Protein AF-A0A7Y8JZD7-F1 (afdb_monomer_lite)

Foldseek 3Di:
DPVQLVVLLLVLLVLQLVLLLVLCVVPLFCLVVPDVLLCCLQPNDLDLVSVLVSLVVVCVSQLCAQAPPDPSHLRSNAQKEFPQSSNDDPVQQHCDPPSHFKDKAFLAASSNVSVVSSVVVVVPPNRRSLLSVLSSQLRRHMYMYTVVLVVLCPPLRPDDCCCPPPDQNPQQSLLSCQVSCVPNGWMARSNVRDTDDRNPDGSVNSSVSVLVSSVSSNRDPVSSVSSVVSNDD

Radius of gyration: 16.9 Å; chains: 1; bounding box: 38×34×44 Å

Sequence (233 aa):
MTDDLSTALPNERTQLLETWKRVFAKTPNPCVARFLQLDRLAKGPTDKKAISNDLRKFHDRFGWMAKESSSAGKCAGALYRTQAFIQLPSDERIGKKRGQTVHIEHTVPVNVLSMRWLEVRKGGQEQELMPTFAWVMHHTVATAFHQDERMSLKGASKSTDCFAEGAPGFGRPFKRYSGLFHQGGQVWDVYNGASIEPDLFSLSDHFANVVALAQEAGAAPQFIAALKASSPD

Structure (mmCIF, N/CA/C/O backbone):
data_AF-A0A7Y8JZD7-F1
#
_entry.id   AF-A0A7Y8JZD7-F1
#
loop_
_atom_site.group_PDB
_atom_site.id
_atom_site.type_symbol
_atom_site.label_atom_id
_atom_site.label_alt_id
_atom_site.label_comp_id
_atom_site.label_asym_id
_atom_site.label_entity_id
_atom_site.label_seq_id
_atom_site.pdbx_PDB_ins_code
_atom_site.Cartn_x
_atom_site.Cartn_y
_atom_site.Cartn_z
_atom_site.occupancy
_atom_site.B_iso_or_equiv
_atom_site.auth_seq_id
_atom_site.auth_comp_id
_atom_site.auth_asym_id
_atom_site.auth_atom_id
_atom_site.pdbx_PDB_model_num
ATOM 1 N N . MET A 1 1 ? 14.861 -11.310 -23.328 1.00 49.28 1 MET A N 1
ATOM 2 C CA . MET A 1 1 ? 14.614 -10.111 -22.491 1.00 49.28 1 MET A CA 1
ATOM 3 C C . MET A 1 1 ? 14.218 -10.504 -21.059 1.00 49.28 1 MET A C 1
ATOM 5 O O . MET A 1 1 ? 13.332 -9.897 -20.481 1.00 49.28 1 MET A O 1
ATOM 9 N N . THR A 1 2 ? 14.855 -11.520 -20.472 1.00 50.06 2 THR A N 1
ATOM 10 C CA . THR A 1 2 ? 14.572 -12.016 -19.108 1.00 50.06 2 THR A CA 1
ATOM 11 C C . THR A 1 2 ? 15.631 -11.591 -18.085 1.00 50.06 2 THR A C 1
ATOM 13 O O . THR A 1 2 ? 15.347 -11.610 -16.894 1.00 50.06 2 THR A O 1
ATOM 16 N N . ASP A 1 3 ? 16.803 -11.133 -18.541 1.00 54.25 3 ASP A N 1
ATOM 17 C CA . ASP A 1 3 ? 17.941 -10.742 -17.685 1.00 54.25 3 ASP A CA 1
ATOM 18 C C . ASP A 1 3 ? 17.733 -9.429 -16.901 1.00 54.25 3 ASP A C 1
ATOM 20 O O . ASP A 1 3 ? 18.546 -9.066 -16.053 1.00 54.25 3 ASP A O 1
ATOM 24 N N . ASP A 1 4 ? 16.640 -8.711 -17.162 1.00 76.31 4 ASP A N 1
ATOM 25 C CA . ASP A 1 4 ? 16.366 -7.394 -16.576 1.00 76.31 4 ASP A CA 1
ATOM 26 C C . ASP A 1 4 ? 15.711 -7.497 -15.181 1.00 76.31 4 ASP A C 1
ATOM 28 O O . ASP A 1 4 ? 16.115 -6.825 -14.231 1.00 76.31 4 ASP A O 1
ATOM 32 N N . LEU A 1 5 ? 14.771 -8.431 -14.983 1.00 84.50 5 LEU A N 1
ATOM 33 C CA . LEU A 1 5 ? 14.033 -8.538 -13.715 1.00 84.50 5 LEU A CA 1
ATOM 34 C C . LEU A 1 5 ? 14.845 -9.138 -12.569 1.00 84.50 5 LEU A C 1
ATOM 36 O O . LEU A 1 5 ? 14.662 -8.726 -11.422 1.00 84.50 5 LEU A O 1
ATOM 40 N N . SER A 1 6 ? 15.756 -10.068 -12.862 1.00 84.75 6 SER A N 1
ATOM 41 C CA . SER A 1 6 ? 16.624 -10.681 -11.848 1.00 84.75 6 SER A CA 1
ATOM 42 C C . SER A 1 6 ? 17.523 -9.657 -11.157 1.00 84.75 6 SER A C 1
ATOM 44 O O . SER A 1 6 ? 17.880 -9.846 -9.998 1.00 84.75 6 SER A O 1
ATOM 46 N N . THR A 1 7 ? 17.859 -8.564 -11.848 1.00 87.06 7 THR A N 1
ATOM 47 C CA . THR A 1 7 ? 18.641 -7.451 -11.297 1.00 87.06 7 THR A CA 1
ATOM 48 C C . THR A 1 7 ? 17.736 -6.341 -10.762 1.00 87.06 7 THR A C 1
ATOM 50 O O . THR A 1 7 ? 18.005 -5.776 -9.700 1.00 87.06 7 THR A O 1
ATOM 53 N N . ALA A 1 8 ? 16.639 -6.035 -11.460 1.00 90.88 8 ALA A N 1
ATOM 54 C CA . ALA A 1 8 ? 15.743 -4.953 -11.075 1.00 90.88 8 ALA A CA 1
ATOM 55 C C . ALA A 1 8 ? 15.007 -5.235 -9.754 1.00 90.88 8 ALA A C 1
ATOM 57 O O . ALA A 1 8 ? 14.987 -4.370 -8.882 1.00 90.88 8 ALA A O 1
ATOM 58 N N . LEU A 1 9 ? 14.467 -6.442 -9.542 1.00 93.31 9 LEU A N 1
ATOM 59 C CA . LEU A 1 9 ? 13.720 -6.776 -8.319 1.00 93.31 9 LEU A CA 1
ATOM 60 C C . LEU A 1 9 ? 14.548 -6.595 -7.027 1.00 93.31 9 LEU A C 1
ATOM 62 O O . LEU A 1 9 ? 14.058 -5.928 -6.111 1.00 93.31 9 LEU A O 1
ATOM 66 N N . PRO A 1 10 ? 15.803 -7.082 -6.927 1.00 94.69 10 PRO A N 1
ATOM 67 C CA . PRO A 1 10 ? 16.667 -6.784 -5.780 1.00 94.69 10 PRO A CA 1
ATOM 68 C C . PRO A 1 10 ? 16.901 -5.285 -5.534 1.00 94.69 10 PRO A C 1
ATOM 70 O O . PRO A 1 10 ? 16.927 -4.840 -4.380 1.00 94.69 10 PRO A O 1
ATOM 73 N N . ASN A 1 11 ? 17.035 -4.487 -6.598 1.00 92.75 11 ASN A N 1
ATOM 74 C CA . ASN A 1 11 ? 17.195 -3.036 -6.485 1.00 92.75 11 ASN A CA 1
ATOM 75 C C . ASN A 1 11 ? 15.915 -2.373 -5.951 1.00 92.75 11 ASN A C 1
ATOM 77 O O . ASN A 1 11 ? 15.977 -1.525 -5.056 1.00 92.75 11 ASN A O 1
ATOM 81 N N . GLU A 1 12 ? 14.749 -2.801 -6.438 1.00 94.12 12 GLU A N 1
ATOM 82 C CA . GLU A 1 12 ? 13.446 -2.328 -5.966 1.00 94.12 12 GLU A CA 1
ATOM 83 C C . GLU A 1 12 ? 13.207 -2.702 -4.495 1.00 94.12 12 GLU A C 1
ATOM 85 O O . GLU A 1 12 ? 12.777 -1.848 -3.711 1.00 94.12 12 GLU A O 1
ATOM 90 N N . ARG A 1 13 ? 13.568 -3.930 -4.089 1.00 95.88 13 ARG A N 1
ATOM 91 C CA . ARG A 1 13 ? 13.546 -4.382 -2.687 1.00 95.88 13 ARG A CA 1
ATOM 92 C C . ARG A 1 13 ? 14.417 -3.499 -1.802 1.00 95.88 13 ARG A C 1
ATOM 94 O O . ARG A 1 13 ? 13.985 -3.064 -0.736 1.00 95.88 13 ARG A O 1
ATOM 101 N N . THR A 1 14 ? 15.640 -3.216 -2.248 1.00 95.00 14 THR A N 1
ATOM 102 C CA . THR A 1 14 ? 16.583 -2.362 -1.515 1.00 95.00 14 THR A CA 1
ATOM 103 C C . THR A 1 14 ? 16.009 -0.959 -1.340 1.00 95.00 14 THR A C 1
ATOM 105 O O . THR A 1 14 ? 15.989 -0.429 -0.230 1.00 95.00 14 THR A O 1
ATOM 108 N N . GLN A 1 15 ? 15.453 -0.372 -2.403 1.00 92.62 15 GLN A N 1
ATOM 109 C CA . GLN A 1 15 ? 14.807 0.938 -2.340 1.00 92.62 15 GLN A CA 1
ATOM 110 C C . GLN A 1 15 ? 13.604 0.960 -1.378 1.00 92.62 15 GLN A C 1
ATOM 112 O O . GLN A 1 15 ? 13.439 1.925 -0.620 1.00 92.62 15 GLN A O 1
ATOM 117 N N . LEU A 1 16 ? 12.769 -0.084 -1.404 1.00 94.88 16 LEU A N 1
ATOM 118 C CA . LEU A 1 16 ? 11.641 -0.254 -0.487 1.00 94.88 16 LEU A CA 1
ATOM 119 C C . LEU A 1 16 ? 12.118 -0.286 0.968 1.00 94.88 16 LEU A C 1
ATOM 121 O O . LEU A 1 16 ? 11.643 0.499 1.796 1.00 94.88 16 LEU A O 1
ATOM 125 N N . LEU A 1 17 ? 13.094 -1.146 1.263 1.00 95.81 17 LEU A N 1
ATOM 126 C CA . LEU A 1 17 ? 13.621 -1.331 2.608 1.00 95.81 17 LEU A CA 1
ATOM 127 C C . LEU A 1 17 ? 14.271 -0.052 3.144 1.00 95.81 17 LEU A C 1
ATOM 129 O O . LEU A 1 17 ? 13.959 0.368 4.255 1.00 95.81 17 LEU A O 1
ATOM 133 N N . GLU A 1 18 ? 15.114 0.620 2.359 1.00 93.62 18 GLU A N 1
ATOM 134 C CA . GLU A 1 18 ? 15.744 1.883 2.772 1.00 93.62 18 GLU A CA 1
ATOM 135 C C . GLU A 1 18 ? 14.716 3.005 2.982 1.00 93.62 18 GLU A C 1
ATOM 137 O O . GLU A 1 18 ? 14.867 3.875 3.847 1.00 93.62 18 GLU A O 1
ATOM 142 N N . THR A 1 19 ? 13.612 2.981 2.235 1.00 92.38 19 THR A N 1
ATOM 143 C CA . THR A 1 19 ? 12.494 3.897 2.470 1.00 92.38 19 THR A CA 1
ATOM 144 C C . THR A 1 19 ? 11.845 3.648 3.825 1.00 92.38 19 THR A C 1
ATOM 146 O O . THR A 1 19 ? 11.693 4.598 4.593 1.00 92.38 19 THR A O 1
ATOM 149 N N . TRP A 1 20 ? 11.544 2.395 4.163 1.00 94.00 20 TRP A N 1
ATOM 150 C CA . TRP A 1 20 ? 10.934 2.045 5.446 1.00 94.00 20 TRP A CA 1
ATOM 151 C C . TRP A 1 20 ? 11.896 2.229 6.626 1.00 94.00 20 TRP A C 1
ATOM 153 O O . TRP A 1 20 ? 11.489 2.772 7.653 1.00 94.00 20 TRP A O 1
ATOM 163 N N . LYS A 1 21 ? 13.188 1.909 6.470 1.00 94.69 21 LYS A N 1
ATOM 164 C CA . LYS A 1 21 ? 14.220 2.168 7.489 1.00 94.69 21 LYS A CA 1
ATOM 165 C C . LYS A 1 21 ? 14.276 3.637 7.879 1.00 94.69 21 LYS A C 1
ATOM 167 O O . LYS A 1 21 ? 14.335 3.960 9.059 1.00 94.69 21 LYS A O 1
ATOM 172 N N . ARG A 1 22 ? 14.190 4.560 6.915 1.00 91.94 22 ARG A N 1
ATOM 173 C CA . ARG A 1 22 ? 14.162 6.006 7.210 1.00 91.94 22 ARG A CA 1
ATOM 174 C C . ARG A 1 22 ? 12.929 6.433 8.002 1.00 91.94 22 ARG A C 1
ATOM 176 O O . ARG A 1 22 ? 13.018 7.389 8.775 1.00 91.94 22 ARG A O 1
ATOM 183 N N . VAL A 1 23 ? 11.795 5.761 7.809 1.00 90.12 23 VAL A N 1
ATOM 184 C CA . VAL A 1 23 ? 10.578 6.001 8.596 1.00 90.12 23 VAL A CA 1
ATOM 185 C C . VAL A 1 23 ? 10.791 5.522 10.026 1.00 90.12 23 VAL A C 1
ATOM 187 O O . VAL A 1 23 ? 10.654 6.316 10.957 1.00 90.12 23 VAL A O 1
ATOM 190 N N . PHE A 1 24 ? 11.195 4.264 10.205 1.00 93.50 24 PHE A N 1
ATOM 191 C CA . PHE A 1 24 ? 11.335 3.670 11.533 1.00 93.50 24 PHE A CA 1
ATOM 192 C C . PHE A 1 24 ? 12.545 4.185 12.315 1.00 93.50 24 PHE A C 1
ATOM 194 O O . PHE A 1 24 ? 12.460 4.285 13.531 1.00 93.50 24 PHE A O 1
ATOM 201 N N . ALA A 1 25 ? 13.604 4.662 11.660 1.00 92.50 25 ALA A N 1
ATOM 202 C CA . ALA A 1 25 ? 14.701 5.358 12.335 1.00 92.50 25 ALA A CA 1
ATOM 203 C C . ALA A 1 25 ? 14.230 6.636 13.055 1.00 92.50 25 ALA A C 1
ATOM 205 O O . ALA A 1 25 ? 14.740 6.981 14.116 1.00 92.50 25 ALA A O 1
ATOM 206 N N . LYS A 1 26 ? 13.241 7.346 12.492 1.00 90.25 26 LYS A N 1
ATOM 207 C CA . LYS A 1 26 ? 12.653 8.555 13.101 1.00 90.25 26 LYS A CA 1
ATOM 208 C C . LYS A 1 26 ? 11.477 8.240 14.011 1.00 90.25 26 LYS A C 1
ATOM 210 O O . LYS A 1 26 ? 11.137 9.020 14.897 1.00 90.25 26 LYS A O 1
ATOM 215 N N . THR A 1 27 ? 10.791 7.142 13.741 1.00 89.81 27 THR A N 1
ATOM 216 C CA . THR A 1 27 ? 9.584 6.744 14.451 1.00 89.81 27 THR A CA 1
ATOM 217 C C . THR A 1 27 ? 9.558 5.225 14.605 1.00 89.81 27 THR A C 1
ATOM 219 O O . THR A 1 27 ? 8.814 4.551 13.894 1.00 89.81 27 THR A O 1
ATOM 222 N N . PRO A 1 28 ? 10.341 4.666 15.549 1.00 90.88 28 PRO A N 1
ATOM 223 C CA . PRO A 1 28 ? 10.385 3.217 15.753 1.00 90.88 28 PRO A CA 1
ATOM 224 C C . PRO A 1 28 ? 9.028 2.639 16.170 1.00 90.88 28 PRO A C 1
ATOM 226 O O . PRO A 1 28 ? 8.738 1.476 15.906 1.00 90.88 28 PRO A O 1
ATOM 229 N N . ASN A 1 29 ? 8.185 3.460 16.811 1.00 91.56 29 ASN A N 1
ATOM 230 C CA . ASN A 1 29 ? 6.809 3.132 17.165 1.00 91.56 29 ASN A CA 1
ATOM 231 C C . ASN A 1 29 ? 5.841 4.244 16.691 1.00 91.56 29 ASN A C 1
ATOM 233 O O . ASN A 1 29 ? 5.666 5.252 17.388 1.00 91.56 29 ASN A O 1
ATOM 237 N N . PRO A 1 30 ? 5.187 4.059 15.528 1.00 85.31 30 PRO A N 1
ATOM 238 C CA . PRO A 1 30 ? 4.160 4.958 14.986 1.00 85.31 30 PRO A CA 1
ATOM 239 C C . PRO A 1 30 ? 3.021 5.332 15.936 1.00 85.31 30 PRO A C 1
ATOM 241 O O . PRO A 1 30 ? 2.475 6.432 15.835 1.00 85.31 30 PRO A O 1
ATOM 244 N N . CYS A 1 31 ? 2.669 4.446 16.870 1.00 86.06 31 CYS A N 1
ATOM 245 C CA . CYS A 1 31 ? 1.576 4.682 17.811 1.00 86.06 31 CYS A CA 1
ATOM 246 C C . CYS A 1 31 ? 1.991 5.557 19.002 1.00 86.06 31 CYS A C 1
ATOM 248 O O . CYS A 1 31 ? 1.130 6.151 19.640 1.00 86.06 31 CYS A O 1
ATOM 250 N N . VAL A 1 32 ? 3.294 5.696 19.272 1.00 85.38 32 VAL A N 1
ATOM 251 C CA . VAL A 1 32 ? 3.816 6.598 20.316 1.00 85.38 32 VAL A CA 1
ATOM 252 C C . VAL A 1 32 ? 4.139 7.975 19.741 1.00 85.38 32 VAL A C 1
ATOM 254 O O . VAL A 1 32 ? 3.809 8.990 20.347 1.00 85.38 32 VAL A O 1
ATOM 257 N N . ALA A 1 33 ? 4.726 8.038 18.543 1.00 77.62 33 ALA A N 1
ATOM 258 C CA . ALA A 1 33 ? 5.109 9.306 17.913 1.00 77.62 33 ALA A CA 1
ATOM 259 C C . ALA A 1 33 ? 3.942 10.062 17.239 1.00 77.62 33 ALA A C 1
ATOM 261 O O . ALA A 1 33 ? 4.169 11.086 16.597 1.00 77.62 33 ALA A O 1
ATOM 262 N N . ARG A 1 34 ? 2.705 9.557 17.381 1.00 73.69 34 ARG A N 1
ATOM 263 C CA . ARG A 1 34 ? 1.437 10.196 16.985 1.00 73.69 34 ARG A CA 1
ATOM 264 C C . ARG A 1 34 ? 1.429 10.761 15.565 1.00 73.69 34 ARG A C 1
ATOM 266 O O . ARG A 1 34 ? 1.472 11.969 15.325 1.00 73.69 34 ARG A O 1
ATOM 273 N N . PHE A 1 35 ? 1.317 9.870 14.583 1.00 85.62 35 PHE A N 1
ATOM 274 C CA . PHE A 1 35 ? 1.021 10.293 13.217 1.00 85.62 35 PHE A CA 1
ATOM 275 C C . PHE A 1 35 ? -0.335 11.006 13.165 1.00 85.62 35 PHE A C 1
ATOM 277 O O . PHE A 1 35 ? -1.366 10.398 13.428 1.00 85.62 35 PHE A O 1
ATOM 284 N N . LEU A 1 36 ? -0.345 12.279 12.756 1.00 89.75 36 LEU A N 1
ATOM 285 C CA . LEU A 1 36 ? -1.565 13.095 12.678 1.00 89.75 36 LEU A CA 1
ATOM 286 C C . LEU A 1 36 ? -2.708 12.395 11.926 1.00 89.75 36 LEU A C 1
ATOM 288 O O . LEU A 1 36 ? -3.858 12.465 12.345 1.00 89.75 36 LEU A O 1
ATOM 292 N N . GLN A 1 37 ? -2.404 11.733 10.807 1.00 91.81 37 GLN A N 1
ATOM 293 C CA . GLN A 1 37 ? -3.402 10.988 10.035 1.00 91.81 37 GLN A CA 1
ATOM 294 C C . GLN A 1 37 ? -3.934 9.774 10.802 1.00 91.81 37 GLN A C 1
ATOM 296 O O . GLN A 1 37 ? -5.126 9.509 10.734 1.00 91.81 37 GLN A O 1
ATOM 301 N N . LEU A 1 38 ? -3.084 9.077 11.560 1.00 90.88 38 LEU A N 1
ATOM 302 C CA . LEU A 1 38 ? -3.502 7.953 12.397 1.00 90.88 38 LEU A CA 1
ATOM 303 C C . LEU A 1 38 ? -4.432 8.424 13.520 1.00 90.88 38 LEU A C 1
ATOM 305 O O . LEU A 1 38 ? -5.508 7.865 13.694 1.00 90.88 38 LEU A O 1
ATOM 309 N N . ASP A 1 39 ? -4.063 9.507 14.212 1.00 90.94 39 ASP A N 1
ATOM 310 C CA . ASP A 1 39 ? -4.912 10.143 15.226 1.00 90.94 39 ASP A CA 1
ATOM 311 C C . ASP A 1 39 ? -6.276 10.555 14.648 1.00 90.94 39 ASP A C 1
ATOM 313 O O . ASP A 1 39 ? -7.306 10.375 15.292 1.00 90.94 39 ASP A O 1
ATOM 317 N N . ARG A 1 40 ? -6.309 11.092 13.422 1.00 92.31 40 ARG A N 1
ATOM 318 C CA . ARG A 1 40 ? -7.559 11.488 12.754 1.00 92.31 40 ARG A CA 1
ATOM 319 C C . ARG A 1 40 ? -8.394 10.303 12.287 1.00 92.31 40 ARG A C 1
ATOM 321 O O . ARG A 1 40 ? -9.614 10.366 12.378 1.00 92.31 40 ARG A O 1
ATOM 328 N N . LEU A 1 41 ? -7.768 9.230 11.817 1.00 91.56 41 LEU A N 1
ATOM 329 C CA . LEU A 1 41 ? -8.488 8.010 11.458 1.00 91.56 41 LEU A CA 1
ATOM 330 C C . LEU A 1 41 ? -9.114 7.362 12.697 1.00 91.56 41 LEU A C 1
ATOM 332 O O . LEU A 1 41 ? -10.272 6.954 12.630 1.00 91.56 41 LEU A O 1
ATOM 336 N N . ALA A 1 42 ? -8.388 7.361 13.816 1.00 90.44 42 ALA A N 1
ATOM 337 C CA . ALA A 1 42 ? -8.835 6.835 15.099 1.00 90.44 42 ALA A CA 1
ATOM 338 C C . ALA A 1 42 ? -9.938 7.701 15.741 1.00 90.44 42 ALA A C 1
ATOM 340 O O . ALA A 1 42 ? -11.029 7.232 16.058 1.00 90.44 42 ALA A O 1
ATOM 341 N N . LYS A 1 43 ? -9.674 9.001 15.915 1.00 88.69 43 LYS A N 1
ATOM 342 C CA . LYS A 1 43 ? -10.457 9.901 16.787 1.00 88.69 43 LYS A CA 1
ATOM 343 C C . LYS A 1 43 ? -11.057 11.105 16.064 1.00 88.69 43 LYS A C 1
ATOM 345 O O . LYS A 1 43 ? -11.758 11.906 16.672 1.00 88.69 43 LYS A O 1
ATOM 350 N N . GLY A 1 44 ? -10.756 11.274 14.783 1.00 86.75 44 GLY A N 1
ATOM 351 C CA . GLY A 1 44 ? -11.174 12.426 13.994 1.00 86.75 44 GLY A CA 1
ATOM 352 C C . GLY A 1 44 ? -12.582 12.302 13.402 1.00 86.75 44 GLY A C 1
ATOM 353 O O . GLY A 1 44 ? -13.363 11.425 13.793 1.00 86.75 44 GLY A O 1
ATOM 354 N N . PRO A 1 45 ? -12.919 13.182 12.442 1.00 84.88 45 PRO A N 1
ATOM 355 C CA . PRO A 1 45 ? -14.241 13.249 11.825 1.00 84.88 45 PRO A CA 1
ATOM 356 C C . PRO A 1 45 ? -14.702 11.919 11.221 1.00 84.88 45 PRO A C 1
ATOM 358 O O . PRO A 1 45 ? -13.898 11.108 10.761 1.00 84.88 45 PRO A O 1
ATOM 361 N N . THR A 1 46 ? -16.017 11.710 11.197 1.00 85.75 46 THR A N 1
ATOM 362 C CA . THR A 1 46 ? -16.680 10.553 10.572 1.00 85.75 46 THR A CA 1
ATOM 363 C C . THR A 1 46 ? -17.224 10.879 9.178 1.00 85.75 46 THR A C 1
ATOM 365 O O . THR A 1 46 ? -18.049 10.144 8.638 1.00 85.75 46 THR A O 1
ATOM 368 N N . ASP A 1 47 ? -16.779 11.974 8.555 1.00 90.75 47 ASP A N 1
ATOM 369 C CA . ASP A 1 47 ? -17.121 12.240 7.164 1.00 90.75 47 ASP A CA 1
ATOM 370 C C . ASP A 1 47 ? -16.219 11.428 6.221 1.00 90.75 47 ASP A C 1
ATOM 372 O O . ASP A 1 47 ? -14.996 11.340 6.368 1.00 90.75 47 ASP A O 1
ATOM 376 N N . LYS A 1 48 ? -16.844 10.822 5.209 1.00 91.69 48 LYS A N 1
ATOM 377 C CA . LYS A 1 48 ? -16.171 9.937 4.251 1.00 91.69 48 LYS A CA 1
ATOM 378 C C . LYS A 1 48 ? -15.003 10.621 3.536 1.00 91.69 48 LYS A C 1
ATOM 380 O O . LYS A 1 48 ? -14.000 9.974 3.241 1.00 91.69 48 LYS A O 1
ATOM 385 N N . LYS A 1 49 ? -15.132 11.914 3.225 1.00 92.88 49 LYS A N 1
ATOM 386 C CA . LYS A 1 49 ? -14.136 12.659 2.446 1.00 92.88 49 LYS A CA 1
ATOM 387 C C . LYS A 1 49 ? -12.863 12.891 3.262 1.00 92.88 49 LYS A C 1
ATOM 389 O O . LYS A 1 49 ? -11.774 12.734 2.706 1.00 92.88 49 LYS A O 1
ATOM 394 N N . ALA A 1 50 ? -12.981 13.223 4.547 1.00 92.25 50 ALA A N 1
ATOM 395 C CA . ALA A 1 50 ? -11.846 13.341 5.455 1.00 92.25 50 ALA A CA 1
ATOM 396 C C . ALA A 1 50 ? -11.133 12.000 5.623 1.00 92.25 50 ALA A C 1
ATOM 398 O O . ALA A 1 50 ? -9.926 11.944 5.403 1.00 92.25 50 ALA A O 1
ATOM 399 N N . ILE A 1 51 ? -11.872 10.913 5.866 1.00 92.94 51 ILE A N 1
ATOM 400 C CA . ILE A 1 51 ? -11.295 9.564 5.984 1.00 92.94 51 ILE A CA 1
ATOM 401 C C . ILE A 1 51 ? -10.536 9.177 4.712 1.00 92.94 51 ILE A C 1
ATOM 403 O O . ILE A 1 51 ? -9.371 8.798 4.788 1.00 92.94 51 ILE A O 1
ATOM 407 N N . SER A 1 52 ? -11.137 9.344 3.527 1.00 93.12 52 SER A N 1
ATOM 408 C CA . SER A 1 52 ? -10.454 9.058 2.255 1.00 93.12 52 SER A CA 1
ATOM 409 C C . SER A 1 52 ? -9.147 9.841 2.096 1.00 93.12 52 SER A C 1
ATOM 411 O O . SER A 1 52 ? -8.179 9.345 1.521 1.00 93.12 52 SER A O 1
ATOM 413 N N . ASN A 1 53 ? -9.123 11.090 2.559 1.00 92.88 53 ASN A N 1
ATOM 414 C CA . ASN A 1 53 ? -7.947 11.949 2.493 1.00 92.88 53 ASN A CA 1
ATOM 415 C C . ASN A 1 53 ? -6.875 11.530 3.505 1.00 92.88 53 ASN A C 1
ATOM 417 O O . ASN A 1 53 ? -5.696 11.521 3.156 1.00 92.88 53 ASN A O 1
ATOM 421 N N . ASP A 1 54 ? -7.268 11.179 4.727 1.00 93.56 54 ASP A N 1
ATOM 422 C CA . ASP A 1 54 ? -6.337 10.750 5.768 1.00 93.56 54 ASP A CA 1
ATOM 423 C C . ASP A 1 54 ? -5.755 9.360 5.472 1.00 93.56 54 ASP A C 1
ATOM 425 O O . ASP A 1 54 ? -4.550 9.196 5.640 1.00 93.56 54 ASP A O 1
ATOM 429 N N . LEU A 1 55 ? -6.532 8.422 4.908 1.00 92.19 55 LEU A N 1
ATOM 430 C CA . LEU A 1 55 ? -6.022 7.134 4.409 1.00 92.19 55 LEU A CA 1
ATOM 431 C C . LEU A 1 55 ? -4.898 7.341 3.385 1.00 92.19 55 LEU A C 1
ATOM 433 O O . LEU A 1 55 ? -3.807 6.809 3.548 1.00 92.19 55 LEU A O 1
ATOM 437 N N . ARG A 1 56 ? -5.127 8.181 2.366 1.00 89.94 56 ARG A N 1
ATOM 438 C CA . ARG A 1 56 ? -4.107 8.490 1.346 1.00 89.94 56 ARG A CA 1
ATOM 439 C C . ARG A 1 56 ? -2.862 9.141 1.949 1.00 89.94 56 ARG A C 1
ATOM 441 O O . ARG A 1 56 ? -1.747 8.760 1.621 1.00 89.94 56 ARG A O 1
ATOM 448 N N . LYS A 1 57 ? -3.047 10.130 2.826 1.00 89.06 57 LYS A N 1
ATOM 449 C CA . LYS A 1 57 ? -1.936 10.885 3.428 1.00 89.06 57 LYS A CA 1
ATOM 450 C C . LYS A 1 57 ? -1.136 10.076 4.440 1.00 89.06 57 LYS A C 1
ATOM 452 O O . LYS A 1 57 ? 0.031 10.379 4.665 1.00 89.06 57 LYS A O 1
ATOM 457 N N . PHE A 1 58 ? -1.754 9.091 5.084 1.00 89.25 58 PHE A N 1
ATOM 458 C CA . PHE A 1 58 ? -1.055 8.199 5.998 1.00 89.25 58 PHE A CA 1
ATOM 459 C C . PHE A 1 58 ? 0.050 7.436 5.254 1.00 89.25 58 PHE A C 1
ATOM 461 O O . PHE A 1 58 ? 1.190 7.387 5.712 1.00 89.25 58 PHE A O 1
ATOM 468 N N . HIS A 1 59 ? -0.248 6.958 4.047 1.00 85.94 59 HIS A N 1
ATOM 469 C CA . HIS A 1 59 ? 0.701 6.248 3.189 1.00 85.94 59 HIS A CA 1
ATOM 470 C C . HIS A 1 59 ? 1.857 7.090 2.672 1.00 85.94 59 HIS A C 1
ATOM 472 O O . HIS A 1 59 ? 2.950 6.563 2.459 1.00 85.94 59 HIS A O 1
ATOM 478 N N . ASP A 1 60 ? 1.665 8.402 2.525 1.00 85.06 60 ASP A N 1
ATOM 479 C CA . ASP A 1 60 ? 2.744 9.309 2.123 1.00 85.06 60 ASP A CA 1
ATOM 480 C C . ASP A 1 60 ? 3.955 9.196 3.070 1.00 85.06 60 ASP A C 1
ATOM 482 O O . ASP A 1 60 ? 5.095 9.374 2.638 1.00 85.06 60 ASP A O 1
ATOM 486 N N . ARG A 1 61 ? 3.731 8.839 4.347 1.00 85.00 61 ARG A N 1
ATOM 487 C CA . ARG A 1 61 ? 4.799 8.604 5.333 1.00 85.00 61 ARG A CA 1
ATOM 488 C C . ARG A 1 61 ? 5.699 7.439 4.964 1.00 85.00 61 ARG A C 1
ATOM 490 O O . ARG A 1 61 ? 6.896 7.528 5.197 1.00 85.00 61 ARG A O 1
ATOM 497 N N . PHE A 1 62 ? 5.136 6.396 4.370 1.00 85.81 62 PHE A N 1
ATOM 498 C CA . PHE A 1 62 ? 5.856 5.190 3.984 1.00 85.81 62 PHE A CA 1
ATOM 499 C C . PHE A 1 62 ? 6.448 5.279 2.579 1.00 85.81 62 PHE A C 1
ATOM 501 O O . PHE A 1 62 ? 6.967 4.286 2.101 1.00 85.81 62 PHE A O 1
ATOM 508 N N . GLY A 1 63 ? 6.411 6.448 1.923 1.00 80.00 63 GLY A N 1
ATOM 509 C CA . GLY A 1 63 ? 6.986 6.651 0.587 1.00 80.00 63 GLY A CA 1
ATOM 510 C C . GLY A 1 63 ? 6.075 6.220 -0.561 1.00 80.00 63 GLY A C 1
ATOM 511 O O . GLY A 1 63 ? 6.528 5.996 -1.683 1.00 80.00 63 GLY A O 1
ATOM 512 N N . TRP A 1 64 ? 4.777 6.084 -0.300 1.00 79.62 64 TRP A N 1
ATOM 513 C CA . TRP A 1 64 ? 3.799 5.713 -1.327 1.00 79.62 64 TRP A CA 1
ATOM 514 C C . TRP A 1 64 ? 3.482 6.897 -2.249 1.00 79.62 64 TRP A C 1
ATOM 516 O O . TRP A 1 64 ? 2.974 6.720 -3.352 1.00 79.62 64 TRP A O 1
ATOM 526 N N . MET A 1 65 ? 3.856 8.118 -1.857 1.00 77.31 65 MET A N 1
ATOM 527 C CA . MET A 1 65 ? 3.622 9.307 -2.662 1.00 77.31 65 MET A CA 1
ATOM 528 C C . MET A 1 65 ? 4.544 9.394 -3.885 1.00 77.31 65 MET A C 1
ATOM 530 O O . MET A 1 65 ? 5.769 9.334 -3.787 1.00 77.31 65 MET A O 1
ATOM 534 N N . ALA A 1 66 ? 3.960 9.697 -5.041 1.00 58.19 66 ALA A N 1
ATOM 535 C CA . ALA A 1 66 ? 4.682 9.940 -6.288 1.00 58.19 66 ALA A CA 1
ATOM 536 C C . ALA A 1 66 ? 5.265 11.378 -6.402 1.00 58.19 66 ALA A C 1
ATOM 538 O O . ALA A 1 66 ? 5.393 11.922 -7.493 1.00 58.19 66 ALA A O 1
ATOM 539 N N . LYS A 1 67 ? 5.577 12.078 -5.301 1.00 64.31 67 LYS A N 1
ATOM 540 C CA . LYS A 1 67 ? 6.140 13.448 -5.382 1.00 64.31 67 LYS A CA 1
ATOM 541 C C . LYS A 1 67 ? 7.658 13.418 -5.582 1.00 64.31 67 LYS A C 1
ATOM 543 O O . LYS A 1 67 ? 8.319 12.552 -5.035 1.00 64.31 67 LYS A O 1
ATOM 548 N N . GLU A 1 68 ? 8.208 14.386 -6.320 1.00 55.47 68 GLU A N 1
ATOM 549 C CA . GLU A 1 68 ? 9.664 14.531 -6.532 1.00 55.47 68 GLU A CA 1
ATOM 550 C C . GLU A 1 68 ? 10.426 15.000 -5.283 1.00 55.47 68 GLU A C 1
ATOM 552 O O . GLU A 1 68 ? 11.586 14.657 -5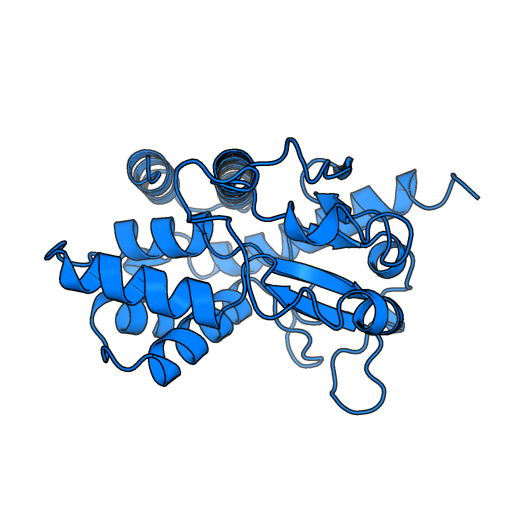.103 1.00 55.47 68 GLU A O 1
ATOM 557 N N . SER A 1 69 ? 9.794 15.810 -4.429 1.00 49.84 69 SER A N 1
ATOM 558 C CA . SER A 1 69 ? 10.489 16.573 -3.383 1.00 49.84 69 SER A CA 1
ATOM 559 C C . SER A 1 69 ? 10.700 15.817 -2.068 1.00 49.84 69 SER A C 1
ATOM 561 O O . SER A 1 69 ? 11.079 16.430 -1.072 1.00 49.84 69 SER A O 1
ATOM 563 N N . SER A 1 70 ? 10.397 14.521 -2.010 1.00 50.62 70 SER A N 1
ATOM 564 C CA . SER A 1 70 ? 10.661 13.706 -0.826 1.00 50.62 70 SER A CA 1
ATOM 565 C C . SER A 1 70 ? 11.814 12.750 -1.102 1.00 50.62 70 SER A C 1
ATOM 567 O O . SER A 1 70 ? 11.869 12.096 -2.136 1.00 50.62 70 SER A O 1
ATOM 569 N N . SER A 1 71 ? 12.702 12.592 -0.123 1.00 48.41 71 SER A N 1
ATOM 570 C CA . SER A 1 71 ? 13.739 11.549 -0.109 1.00 48.41 71 SER A CA 1
ATOM 571 C C . SER A 1 71 ? 13.177 10.117 -0.214 1.00 48.41 71 SER A C 1
ATOM 573 O O . SER A 1 71 ? 13.930 9.176 -0.453 1.00 48.41 71 SER A O 1
ATOM 575 N N . ALA A 1 72 ? 11.855 9.969 -0.064 1.00 53.03 72 ALA A N 1
ATOM 576 C CA . ALA A 1 72 ? 11.041 8.761 -0.221 1.00 53.03 72 ALA A CA 1
ATOM 577 C C . ALA A 1 72 ? 10.026 8.856 -1.391 1.00 53.03 72 ALA A C 1
ATOM 579 O O . ALA A 1 72 ? 9.024 8.149 -1.404 1.00 53.03 72 ALA A O 1
ATOM 580 N N . GLY A 1 73 ? 10.212 9.807 -2.309 1.00 59.91 73 GLY A N 1
ATOM 581 C CA . GLY A 1 73 ? 9.324 10.071 -3.442 1.00 59.91 73 GLY A CA 1
ATOM 582 C C . GLY A 1 73 ? 9.395 9.016 -4.545 1.00 59.91 73 GLY A C 1
ATOM 583 O O . GLY A 1 73 ? 10.240 8.129 -4.505 1.00 59.91 73 GLY A O 1
ATOM 584 N N . LYS A 1 74 ? 8.521 9.140 -5.555 1.00 76.25 74 LYS A N 1
ATOM 585 C CA . LYS A 1 74 ? 8.402 8.232 -6.723 1.00 76.25 74 LYS A CA 1
ATOM 586 C C . LYS A 1 74 ? 7.808 6.843 -6.429 1.00 76.25 74 LYS A C 1
ATOM 588 O O . LYS A 1 74 ? 8.144 5.882 -7.109 1.00 76.25 74 LYS A O 1
ATOM 593 N N . CYS A 1 75 ? 6.924 6.731 -5.431 1.00 86.38 75 CYS A N 1
ATOM 594 C CA . CYS A 1 75 ? 6.295 5.454 -5.042 1.00 86.38 75 CYS A CA 1
ATOM 595 C C . CYS A 1 75 ? 7.288 4.394 -4.525 1.00 86.38 75 CYS A C 1
ATOM 597 O O . CYS A 1 75 ? 6.945 3.218 -4.425 1.00 86.38 75 CYS A O 1
ATOM 599 N N . ALA A 1 76 ? 8.494 4.824 -4.137 1.00 87.25 76 ALA A N 1
ATOM 600 C CA . ALA A 1 76 ? 9.586 3.993 -3.629 1.00 87.25 76 ALA A CA 1
ATOM 601 C C . ALA A 1 76 ? 9.224 3.168 -2.383 1.00 87.25 76 ALA A C 1
ATOM 603 O O . ALA A 1 76 ? 9.918 2.216 -2.042 1.00 87.25 76 ALA A O 1
ATOM 604 N N . GLY A 1 77 ? 8.152 3.540 -1.692 1.00 89.75 77 GLY A N 1
ATOM 605 C CA . GLY A 1 77 ? 7.646 2.837 -0.527 1.00 89.75 77 GLY A CA 1
ATOM 606 C C . GLY A 1 77 ? 6.614 1.750 -0.795 1.00 89.75 77 GLY A C 1
ATOM 607 O O . GLY A 1 77 ? 6.246 1.040 0.142 1.00 89.75 77 GLY A O 1
ATOM 608 N N . ALA A 1 78 ? 6.084 1.669 -2.019 1.00 93.00 78 ALA A N 1
ATOM 609 C CA . ALA A 1 78 ? 5.029 0.724 -2.361 1.00 93.00 78 ALA A CA 1
ATOM 610 C C . ALA A 1 78 ? 5.591 -0.704 -2.404 1.00 93.00 78 ALA A C 1
ATOM 612 O O . ALA A 1 78 ? 6.609 -0.945 -3.064 1.00 93.00 78 ALA A O 1
ATOM 613 N N . LEU A 1 79 ? 4.908 -1.615 -1.704 1.00 95.31 79 LEU A N 1
ATOM 614 C CA . LEU A 1 79 ? 5.198 -3.054 -1.660 1.00 95.31 79 LEU A CA 1
ATOM 615 C C . LEU A 1 79 ? 4.952 -3.735 -3.008 1.00 95.31 79 LEU A C 1
ATOM 617 O O . LEU A 1 79 ? 5.685 -4.641 -3.386 1.00 95.31 79 LEU A O 1
ATOM 621 N N . TYR A 1 80 ? 3.937 -3.275 -3.739 1.00 95.38 80 TYR A N 1
ATOM 622 C CA . TYR A 1 80 ? 3.535 -3.883 -5.000 1.00 95.38 80 TYR A CA 1
ATOM 623 C C . TYR A 1 80 ? 3.837 -2.962 -6.162 1.00 95.38 80 TYR A C 1
ATOM 625 O O . TYR A 1 80 ? 3.504 -1.772 -6.119 1.00 95.38 80 TYR A O 1
ATOM 633 N N . ARG A 1 81 ? 4.449 -3.516 -7.205 1.00 93.75 81 ARG A N 1
ATOM 634 C CA . ARG A 1 81 ? 4.831 -2.770 -8.407 1.00 93.75 81 ARG A CA 1
ATOM 635 C C . ARG A 1 81 ? 4.509 -3.586 -9.643 1.00 93.75 81 ARG A C 1
ATOM 637 O O . ARG A 1 81 ? 4.701 -4.799 -9.646 1.00 93.75 81 ARG A O 1
ATOM 644 N N . THR A 1 82 ? 4.002 -2.941 -10.683 1.00 92.44 82 THR A N 1
ATOM 645 C CA . THR A 1 82 ? 3.890 -3.601 -11.984 1.00 92.44 82 THR A CA 1
ATOM 646 C C . THR A 1 82 ? 5.271 -3.818 -12.583 1.00 92.44 82 THR A C 1
ATOM 648 O O . THR A 1 82 ? 6.226 -3.089 -12.301 1.00 92.44 82 THR A O 1
ATOM 651 N N . GLN A 1 83 ? 5.378 -4.813 -13.451 1.00 91.62 83 GLN A N 1
ATOM 652 C CA . GLN A 1 83 ? 6.601 -5.101 -14.177 1.00 91.62 83 GLN A CA 1
ATOM 653 C C . GLN A 1 83 ? 7.091 -3.881 -14.971 1.00 91.62 83 GLN A C 1
ATOM 655 O O . GLN A 1 83 ? 8.268 -3.545 -14.880 1.00 91.62 83 GLN A O 1
ATOM 660 N N . ALA A 1 84 ? 6.206 -3.159 -15.670 1.00 90.19 84 ALA A N 1
ATOM 661 C CA . ALA A 1 84 ? 6.621 -1.985 -16.438 1.00 90.19 84 ALA A CA 1
ATOM 662 C C . ALA A 1 84 ? 7.157 -0.851 -15.546 1.00 90.19 84 ALA A C 1
ATOM 664 O O . ALA A 1 84 ? 8.066 -0.133 -15.952 1.00 90.19 84 ALA A O 1
ATOM 665 N N . PHE A 1 85 ? 6.653 -0.702 -14.313 1.00 92.31 85 PHE A N 1
ATOM 666 C CA . PHE A 1 85 ? 7.234 0.239 -13.351 1.00 92.31 85 PHE A CA 1
ATOM 667 C C . PHE A 1 85 ? 8.657 -0.169 -12.959 1.00 92.31 85 PHE A C 1
ATOM 669 O O . PHE A 1 85 ? 9.544 0.681 -12.889 1.00 92.31 85 PHE A O 1
ATOM 676 N N . ILE A 1 86 ? 8.866 -1.459 -12.684 1.00 92.81 86 ILE A N 1
ATOM 677 C CA . ILE A 1 86 ? 10.160 -2.005 -12.253 1.00 92.81 86 ILE A CA 1
ATOM 678 C C . ILE A 1 86 ? 11.213 -1.795 -13.344 1.00 92.81 86 ILE A C 1
ATOM 680 O O . ILE A 1 86 ? 12.328 -1.377 -13.043 1.00 92.81 86 ILE A O 1
ATOM 684 N N . GLN A 1 87 ? 10.831 -2.030 -14.599 1.00 90.94 87 GLN A N 1
ATOM 685 C CA . GLN A 1 87 ? 11.702 -1.885 -15.765 1.00 90.94 87 GLN A CA 1
ATOM 686 C C . GLN A 1 87 ? 11.935 -0.423 -16.173 1.00 90.94 87 GLN A C 1
ATOM 688 O O . GLN A 1 87 ? 12.891 -0.135 -16.888 1.00 90.94 87 GLN A O 1
ATOM 693 N N . LEU A 1 88 ? 11.097 0.515 -15.715 1.00 89.94 88 LEU A N 1
ATOM 694 C CA . LEU A 1 88 ? 11.310 1.939 -15.961 1.00 89.94 88 LEU A CA 1
ATOM 695 C C . LEU A 1 88 ? 12.524 2.440 -15.147 1.00 89.94 88 LEU A C 1
ATOM 697 O O . LEU A 1 88 ? 12.494 2.342 -13.907 1.00 89.94 88 LEU A O 1
ATOM 701 N N . PRO A 1 89 ? 13.549 3.038 -15.792 1.00 88.88 89 PRO A N 1
ATOM 702 C CA . PRO A 1 89 ? 14.697 3.619 -15.103 1.00 88.88 89 PRO A CA 1
ATOM 703 C C . PRO A 1 89 ? 14.288 4.626 -14.023 1.00 88.88 89 PRO A C 1
ATOM 705 O O . PRO A 1 89 ? 13.341 5.399 -14.172 1.00 88.88 89 PRO A O 1
ATOM 708 N N . SER A 1 90 ? 14.994 4.622 -12.890 1.00 85.38 90 SER A N 1
ATOM 709 C CA . SER A 1 90 ? 14.616 5.409 -11.704 1.00 85.38 90 SER A CA 1
ATOM 710 C C . SER A 1 90 ? 14.589 6.925 -11.955 1.00 85.38 90 SER A C 1
ATOM 712 O O . SER A 1 90 ? 13.777 7.650 -11.366 1.00 85.38 90 SER A O 1
ATOM 714 N N . ASP A 1 91 ? 15.462 7.429 -12.822 1.00 86.00 91 ASP A N 1
ATOM 715 C CA . ASP A 1 91 ? 15.530 8.826 -13.258 1.00 86.00 91 ASP A CA 1
ATOM 716 C C . ASP A 1 91 ? 14.366 9.228 -14.175 1.00 86.00 91 ASP A C 1
ATOM 718 O O . ASP A 1 91 ? 13.934 10.379 -14.121 1.00 86.00 91 ASP A O 1
ATOM 722 N N . GLU A 1 92 ? 13.761 8.274 -14.882 1.00 89.25 92 GLU A N 1
ATOM 723 C CA . GLU A 1 92 ? 12.561 8.478 -15.701 1.00 89.25 92 GLU A CA 1
ATOM 724 C C . GLU A 1 92 ? 11.250 8.415 -14.900 1.00 89.25 92 GLU A C 1
ATOM 726 O O . GLU A 1 92 ? 10.188 8.784 -15.405 1.00 89.25 92 GLU A O 1
ATOM 731 N N . ARG A 1 93 ? 11.286 7.993 -13.628 1.00 89.19 93 ARG A N 1
ATOM 732 C CA . ARG A 1 93 ? 10.099 7.923 -12.755 1.00 89.19 93 ARG A CA 1
ATOM 733 C C . ARG A 1 93 ? 9.677 9.310 -12.266 1.00 89.19 93 ARG A C 1
ATOM 735 O O . ARG A 1 93 ? 10.259 9.876 -11.336 1.00 89.19 93 ARG A O 1
ATOM 742 N N . ILE A 1 94 ? 8.594 9.822 -12.842 1.00 87.75 94 ILE A N 1
ATOM 743 C CA . ILE A 1 94 ? 8.009 11.136 -12.580 1.00 87.75 94 ILE A CA 1
ATOM 744 C C . ILE A 1 94 ? 6.571 10.940 -12.102 1.00 87.75 94 ILE A C 1
ATOM 746 O O . ILE A 1 94 ? 5.730 10.402 -12.813 1.00 87.75 94 ILE A O 1
ATOM 750 N N . GLY A 1 95 ? 6.241 11.409 -10.900 1.00 84.31 95 GLY A N 1
ATOM 751 C CA . GLY A 1 95 ? 4.862 11.348 -10.394 1.00 84.31 95 GLY A CA 1
ATOM 752 C C . GLY A 1 95 ? 4.130 12.693 -10.347 1.00 84.31 95 GLY A C 1
ATOM 753 O O . GLY A 1 95 ? 3.039 12.800 -9.780 1.00 84.31 95 GLY A O 1
ATOM 754 N N . LYS A 1 96 ? 4.706 13.745 -10.947 1.00 81.75 96 LYS A N 1
ATOM 755 C CA . LYS A 1 96 ? 4.010 15.021 -11.177 1.00 81.75 96 LYS A CA 1
ATOM 756 C C . LYS A 1 96 ? 2.847 14.814 -12.143 1.00 81.75 96 LYS A C 1
ATOM 758 O O . LYS A 1 96 ? 2.965 14.066 -13.097 1.00 81.75 96 LYS A O 1
ATOM 763 N N . LYS A 1 97 ? 1.744 15.550 -11.952 1.00 80.62 97 LYS A N 1
ATOM 764 C CA . LYS A 1 97 ? 0.561 15.465 -12.834 1.00 80.62 97 LYS A CA 1
ATOM 765 C C . LYS A 1 97 ? 0.875 15.739 -14.311 1.00 80.62 97 LYS A C 1
ATOM 767 O O . LYS A 1 97 ? 0.249 15.147 -15.179 1.00 80.62 97 LYS A O 1
ATOM 772 N N . ARG A 1 98 ? 1.785 16.676 -14.592 1.00 83.25 98 ARG A N 1
ATOM 773 C CA . ARG A 1 98 ? 2.242 16.986 -15.951 1.00 83.25 98 ARG A CA 1
ATOM 774 C C . ARG A 1 98 ? 3.504 16.176 -16.225 1.00 83.25 98 ARG A C 1
ATOM 776 O O . ARG A 1 98 ? 4.454 16.310 -15.461 1.00 83.25 98 ARG A O 1
ATOM 783 N N . GLY A 1 99 ? 3.496 15.387 -17.300 1.00 85.62 99 GLY A N 1
ATOM 784 C CA . GLY A 1 99 ? 4.600 14.477 -17.621 1.00 85.62 99 GLY A CA 1
ATOM 785 C C . GLY A 1 99 ? 4.735 13.333 -16.616 1.00 85.62 99 GLY A C 1
ATOM 786 O O . GLY A 1 99 ? 5.847 12.899 -16.350 1.00 85.62 99 GLY A O 1
ATOM 787 N N . GLN A 1 100 ? 3.621 12.905 -16.007 1.00 88.81 100 GLN A N 1
ATOM 788 C CA . GLN A 1 100 ? 3.608 11.718 -15.156 1.00 88.81 100 GLN A CA 1
ATOM 789 C C . GLN A 1 100 ? 4.157 10.537 -15.966 1.00 88.81 100 GLN A C 1
ATOM 791 O O . GLN A 1 100 ? 3.865 10.432 -17.144 1.00 88.81 100 GLN A O 1
ATOM 796 N N . THR A 1 101 ? 4.949 9.668 -15.364 1.00 90.88 101 THR A N 1
ATOM 797 C CA . THR A 1 101 ? 5.346 8.369 -15.935 1.00 90.88 101 THR A CA 1
ATOM 798 C C . THR A 1 101 ? 5.041 7.245 -14.956 1.00 90.88 101 THR A C 1
ATOM 800 O O . THR A 1 101 ? 4.828 6.112 -15.369 1.00 90.88 101 THR A O 1
ATOM 803 N N . VAL A 1 102 ? 4.908 7.562 -13.663 1.00 90.06 102 VAL A N 1
ATOM 804 C CA . VAL A 1 102 ? 4.515 6.611 -12.622 1.00 90.06 102 VAL A CA 1
ATOM 805 C C . VAL A 1 102 ? 3.341 7.105 -11.792 1.00 90.06 102 VAL A C 1
ATOM 807 O O . VAL A 1 102 ? 3.177 8.303 -11.536 1.00 90.06 102 VAL A O 1
ATOM 810 N N . HIS A 1 103 ? 2.531 6.170 -11.317 1.00 88.44 103 HIS A N 1
ATOM 811 C CA . HIS A 1 103 ? 1.368 6.435 -10.480 1.00 88.44 103 HIS A CA 1
ATOM 812 C C . HIS A 1 103 ? 1.239 5.369 -9.391 1.00 88.44 103 HIS A C 1
ATOM 814 O O . HIS A 1 103 ? 1.801 4.287 -9.507 1.00 88.44 103 HIS A O 1
ATOM 820 N N . ILE A 1 104 ? 0.483 5.680 -8.338 1.00 88.69 104 ILE A N 1
ATOM 821 C CA . ILE A 1 104 ? 0.092 4.710 -7.317 1.00 88.69 104 ILE A CA 1
ATOM 822 C C . ILE A 1 104 ? -1.422 4.688 -7.176 1.00 88.69 104 ILE A C 1
ATOM 824 O O . ILE A 1 104 ? -2.062 5.738 -7.112 1.00 88.69 104 ILE A O 1
ATOM 828 N N . GLU A 1 105 ? -1.995 3.499 -7.094 1.00 88.25 105 GLU A N 1
ATOM 829 C CA . GLU A 1 105 ? -3.424 3.321 -6.871 1.00 88.25 105 GLU A CA 1
ATOM 830 C C . GLU A 1 105 ? -3.646 2.322 -5.751 1.00 88.25 105 GLU A C 1
ATOM 832 O O . GLU A 1 105 ? -2.921 1.337 -5.618 1.00 88.25 105 GLU A O 1
ATOM 837 N N . HIS A 1 106 ? -4.674 2.575 -4.946 1.00 90.94 106 HIS A N 1
ATOM 838 C CA . HIS A 1 106 ? -5.150 1.580 -4.004 1.00 90.94 106 HIS A CA 1
ATOM 839 C C . HIS A 1 106 ? -5.815 0.433 -4.761 1.00 90.94 106 HIS A C 1
ATOM 841 O O . HIS A 1 106 ? -6.813 0.618 -5.469 1.00 90.94 106 HIS A O 1
ATOM 847 N N . THR A 1 107 ? -5.269 -0.759 -4.564 1.00 89.94 107 THR A N 1
ATOM 848 C CA . THR A 1 107 ? -5.765 -2.026 -5.099 1.00 89.94 107 THR A CA 1
ATOM 849 C C . THR A 1 107 ? -7.205 -2.259 -4.629 1.00 89.94 107 THR A C 1
ATOM 851 O O . THR A 1 107 ? -8.082 -2.595 -5.421 1.00 89.94 107 THR A O 1
ATOM 854 N N . VAL A 1 108 ? -7.501 -1.927 -3.370 1.00 91.25 108 VAL A N 1
ATOM 855 C CA . VAL A 1 108 ? -8.870 -1.763 -2.865 1.00 91.25 108 VAL A CA 1
ATOM 856 C C . VAL A 1 108 ? -9.255 -0.282 -2.991 1.00 91.25 108 VAL A C 1
ATOM 858 O O . VAL A 1 108 ? -8.624 0.553 -2.346 1.00 91.25 108 VAL A O 1
ATOM 861 N N . PRO A 1 109 ? -10.271 0.107 -3.786 1.00 90.62 109 PRO A N 1
ATOM 862 C CA . PRO A 1 109 ? -10.609 1.514 -3.989 1.00 90.62 109 PRO A CA 1
ATOM 863 C C . PRO A 1 109 ? -10.808 2.286 -2.674 1.00 90.62 109 PRO A C 1
ATOM 865 O O . PRO A 1 109 ? -11.531 1.850 -1.777 1.00 90.62 109 PRO A O 1
ATOM 868 N N . VAL A 1 110 ? -10.220 3.482 -2.552 1.00 92.12 110 VAL A N 1
ATOM 869 C CA . VAL A 1 110 ? -10.268 4.253 -1.290 1.00 92.12 110 VAL A CA 1
ATOM 870 C C . VAL A 1 110 ? -11.689 4.616 -0.847 1.00 92.12 110 VAL A C 1
ATOM 872 O O . VAL A 1 110 ? -11.953 4.766 0.344 1.00 92.12 110 VAL A O 1
ATOM 875 N N . ASN A 1 111 ? -12.625 4.756 -1.791 1.00 91.31 111 ASN A N 1
ATOM 876 C CA . ASN A 1 111 ? -14.040 4.970 -1.491 1.00 91.31 111 ASN A CA 1
ATOM 877 C C . ASN A 1 111 ? -14.648 3.763 -0.770 1.00 91.31 111 ASN A C 1
ATOM 879 O O . ASN A 1 111 ? -15.480 3.983 0.104 1.00 91.31 111 ASN A O 1
ATOM 883 N N . VAL A 1 112 ? -14.236 2.541 -1.121 1.00 93.50 112 VAL A N 1
ATOM 884 C CA . VAL A 1 112 ? -14.637 1.298 -0.449 1.00 93.50 112 VAL A CA 1
ATOM 885 C C . VAL A 1 112 ? -13.979 1.227 0.927 1.00 93.50 112 VAL A C 1
ATOM 887 O O . VAL A 1 112 ? -14.684 1.088 1.921 1.00 93.50 112 VAL A O 1
ATOM 890 N N . LEU A 1 113 ? -12.664 1.467 1.011 1.00 94.38 113 LEU A N 1
ATOM 891 C CA . LEU A 1 113 ? -11.931 1.506 2.286 1.00 94.38 113 LEU A CA 1
ATOM 892 C C . LEU A 1 113 ? -12.538 2.503 3.279 1.00 94.38 113 LEU A C 1
ATOM 894 O O . LEU A 1 113 ? -12.714 2.194 4.450 1.00 94.38 113 LEU A O 1
ATOM 898 N N . SER A 1 114 ? -12.910 3.693 2.808 1.00 94.12 114 SER A N 1
ATOM 899 C CA . SER A 1 114 ? -13.492 4.725 3.672 1.00 94.12 114 SER A CA 1
ATOM 900 C C . SER A 1 114 ? -14.876 4.340 4.189 1.00 94.12 114 SER A C 1
ATOM 902 O O . SER A 1 114 ? -15.209 4.678 5.318 1.00 94.12 114 SER A O 1
ATOM 904 N N . MET A 1 115 ? -15.686 3.644 3.381 1.00 92.88 115 MET A N 1
ATOM 905 C CA . MET A 1 115 ? -16.979 3.117 3.834 1.00 92.88 115 MET A CA 1
ATOM 906 C C . MET A 1 115 ? -16.779 2.007 4.863 1.00 92.88 115 MET A C 1
ATOM 908 O O . MET A 1 115 ? -17.394 2.055 5.924 1.00 92.88 115 MET A O 1
ATOM 912 N N . ARG A 1 116 ? -15.859 1.073 4.596 1.00 92.25 116 ARG A N 1
ATOM 913 C CA . ARG A 1 116 ? -15.568 -0.024 5.520 1.00 92.25 116 ARG A CA 1
ATOM 914 C C . ARG A 1 116 ? -15.024 0.483 6.855 1.00 92.25 116 ARG A C 1
ATOM 916 O O . ARG A 1 116 ? -15.465 0.035 7.906 1.00 92.25 116 ARG A O 1
ATOM 923 N N . TRP A 1 117 ? -14.140 1.479 6.830 1.00 92.00 117 TRP A N 1
ATOM 924 C CA . TRP A 1 117 ? -13.650 2.118 8.052 1.00 92.00 117 TRP A CA 1
ATOM 925 C C . TRP A 1 117 ? -14.774 2.787 8.853 1.00 92.00 117 TRP A C 1
ATOM 927 O O . TRP A 1 117 ? -14.798 2.712 10.078 1.00 92.00 117 TRP A O 1
ATOM 937 N N . LEU A 1 118 ? -15.745 3.414 8.179 1.00 90.88 118 LEU A N 1
ATOM 938 C CA . LEU A 1 118 ? -16.910 3.994 8.851 1.00 90.88 118 LEU A CA 1
ATOM 939 C C . LEU A 1 118 ? -17.781 2.942 9.539 1.00 90.88 118 LEU A C 1
ATOM 941 O O . LEU A 1 118 ? -18.289 3.211 10.624 1.00 90.88 118 LEU A O 1
ATOM 945 N N . GLU A 1 119 ? -17.966 1.773 8.928 1.00 90.06 119 GLU A N 1
ATOM 946 C CA . GLU A 1 119 ? -18.694 0.653 9.537 1.00 90.06 119 GLU A CA 1
ATOM 947 C C . GLU A 1 119 ? -17.988 0.165 10.804 1.00 90.06 119 GLU A C 1
ATOM 949 O O . GLU A 1 119 ? -18.619 0.091 11.857 1.00 90.06 119 GLU A O 1
ATOM 954 N N . VAL A 1 120 ? -16.671 -0.054 10.726 1.00 87.62 120 VAL A N 1
ATOM 955 C CA . VAL A 1 120 ? -15.834 -0.440 11.875 1.00 87.62 120 VAL A CA 1
ATOM 956 C C . VAL A 1 120 ? -15.958 0.581 13.011 1.00 87.62 120 VAL A C 1
ATOM 958 O O . VAL A 1 120 ? -16.216 0.214 14.155 1.00 87.62 120 VAL A O 1
ATOM 961 N N . ARG A 1 121 ? -15.885 1.882 12.697 1.00 84.81 121 ARG A N 1
ATOM 962 C CA . ARG A 1 121 ? -16.044 2.952 13.696 1.00 84.81 121 ARG A CA 1
ATOM 963 C C . ARG A 1 121 ? -17.437 3.008 14.321 1.00 84.81 121 ARG A C 1
ATOM 965 O O . ARG A 1 121 ? -17.556 3.314 15.503 1.00 84.81 121 ARG A O 1
ATOM 972 N N . LYS A 1 122 ? -18.493 2.749 13.546 1.00 83.50 122 LYS A N 1
ATOM 973 C CA . LYS A 1 122 ? -19.876 2.729 14.052 1.00 83.50 122 LYS A CA 1
ATOM 974 C C . LYS A 1 122 ? -20.160 1.523 14.943 1.00 83.50 122 LYS A C 1
ATOM 976 O O . LYS A 1 122 ? -21.027 1.622 15.801 1.00 83.50 122 LYS A O 1
ATOM 981 N N . GLY A 1 123 ? -19.422 0.427 14.768 1.00 76.69 123 GLY A N 1
ATOM 982 C CA . GLY A 1 123 ? -19.524 -0.781 15.588 1.00 76.69 123 GLY A CA 1
ATOM 983 C C . GLY A 1 123 ? -19.085 -0.617 17.049 1.00 76.69 123 GLY A C 1
ATOM 984 O O . GLY A 1 123 ? -19.100 -1.595 17.785 1.00 76.69 123 GLY A O 1
ATOM 985 N N . GLY A 1 124 ? -18.693 0.588 17.484 1.00 65.44 124 GLY A N 1
ATOM 986 C CA . GLY A 1 124 ? -18.421 0.886 18.893 1.00 65.44 124 GLY A CA 1
ATOM 987 C C . GLY A 1 124 ? -17.058 0.415 19.401 1.00 65.44 124 GLY A C 1
ATOM 988 O O . GLY A 1 124 ? -16.776 0.562 20.585 1.00 65.44 124 GLY A O 1
ATOM 989 N N . GLN A 1 125 ? -16.192 -0.105 18.530 1.00 60.31 125 GLN A N 1
ATOM 990 C CA . GLN A 1 125 ? -14.797 -0.342 18.883 1.00 60.31 125 GLN A CA 1
ATOM 991 C C . GLN A 1 125 ? -14.129 1.014 19.142 1.00 60.31 125 GLN A C 1
ATOM 993 O O . GLN A 1 125 ? -13.976 1.816 18.212 1.00 60.31 125 GLN A O 1
ATOM 998 N N . GLU A 1 126 ? -13.772 1.292 20.401 1.00 56.75 126 GLU A N 1
ATOM 999 C CA . GLU A 1 126 ? -12.897 2.412 20.740 1.00 56.75 126 GLU A CA 1
ATOM 1000 C C . GLU A 1 126 ? -11.632 2.291 19.888 1.00 56.75 126 GLU A C 1
ATOM 1002 O O . GLU A 1 126 ? -10.885 1.318 19.975 1.00 56.75 126 GLU A O 1
ATOM 1007 N N . GLN A 1 127 ? -11.427 3.251 18.987 1.00 72.38 127 GLN A N 1
ATOM 1008 C CA . GLN A 1 127 ? -10.336 3.169 18.026 1.00 72.38 127 GLN A CA 1
ATOM 1009 C C . GLN A 1 127 ? -9.056 3.656 18.692 1.00 72.38 127 GLN A C 1
ATOM 1011 O O . GLN A 1 127 ? -8.657 4.821 18.603 1.00 72.38 127 GLN A O 1
ATOM 1016 N N . GLU A 1 128 ? -8.421 2.741 19.410 1.00 86.75 128 GLU A N 1
ATOM 1017 C CA . GLU A 1 128 ? -7.046 2.897 19.838 1.00 86.75 128 GLU A CA 1
ATOM 1018 C C . GLU A 1 128 ? -6.121 3.052 18.618 1.00 86.75 128 GLU A C 1
ATOM 1020 O O . GLU A 1 128 ? -6.433 2.650 17.488 1.00 86.75 128 GLU A O 1
ATOM 1025 N N . LEU A 1 129 ? -4.948 3.651 18.835 1.00 90.25 129 LEU A N 1
ATOM 1026 C CA . LEU A 1 129 ? -4.007 3.911 17.744 1.00 90.25 129 LEU A CA 1
ATOM 1027 C C . LEU A 1 129 ? -3.480 2.615 17.119 1.00 90.25 129 LEU A C 1
ATOM 1029 O O . LEU A 1 129 ? -3.315 2.578 15.902 1.00 90.25 129 LEU A O 1
ATOM 1033 N N . MET A 1 130 ? -3.247 1.564 17.916 1.00 91.75 130 MET A N 1
ATOM 1034 C CA . MET A 1 130 ? -2.692 0.306 17.407 1.00 91.75 130 MET A CA 1
ATOM 1035 C C . MET A 1 130 ? -3.680 -0.477 16.535 1.00 91.75 130 MET A C 1
ATOM 1037 O O . MET A 1 130 ? -3.317 -0.767 15.395 1.00 91.75 130 MET A O 1
ATOM 1041 N N . PRO A 1 131 ? -4.930 -0.743 16.967 1.00 90.94 131 PRO A N 1
ATOM 1042 C CA . PRO A 1 131 ? -5.929 -1.369 16.104 1.00 90.94 131 PRO A CA 1
ATOM 1043 C C . PRO A 1 131 ? -6.210 -0.544 14.847 1.00 90.94 131 PRO A C 1
ATOM 1045 O O . PRO A 1 131 ? -6.311 -1.101 13.757 1.00 90.94 131 PRO A O 1
ATOM 1048 N N . THR A 1 132 ? -6.238 0.792 14.957 1.00 91.69 132 THR A N 1
ATOM 1049 C CA . THR A 1 132 ? -6.372 1.666 13.780 1.00 91.69 132 THR A CA 1
ATOM 1050 C C . THR A 1 132 ? -5.202 1.484 12.818 1.00 91.69 132 THR A C 1
ATOM 1052 O O . THR A 1 132 ? -5.402 1.351 11.613 1.00 91.69 132 THR A O 1
ATOM 1055 N N . PHE A 1 133 ? -3.969 1.476 13.331 1.00 93.19 133 PHE A N 1
ATOM 1056 C CA . PHE A 1 133 ? -2.775 1.298 12.511 1.00 93.19 133 PHE A CA 1
ATOM 1057 C C . PHE A 1 133 ? -2.799 -0.065 11.818 1.00 93.19 133 PHE A C 1
ATOM 1059 O O . PHE A 1 133 ? -2.588 -0.132 10.608 1.00 93.19 133 PHE A O 1
ATOM 1066 N N . ALA A 1 134 ? -3.086 -1.129 12.571 1.00 93.38 134 ALA A N 1
ATOM 1067 C CA . ALA A 1 134 ? -3.171 -2.489 12.057 1.00 93.38 134 ALA A CA 1
ATOM 1068 C C . ALA A 1 134 ? -4.249 -2.601 10.977 1.00 93.38 134 ALA A C 1
ATOM 1070 O O . ALA A 1 134 ? -3.968 -3.091 9.887 1.00 93.38 134 ALA A O 1
ATOM 1071 N N . TRP A 1 135 ? -5.440 -2.044 11.217 1.00 93.69 135 TRP A N 1
ATOM 1072 C CA . TRP A 1 135 ? -6.513 -2.029 10.230 1.00 93.69 135 TRP A CA 1
ATOM 1073 C C . TRP A 1 135 ? -6.100 -1.300 8.954 1.00 93.69 135 TRP A C 1
ATOM 1075 O O . TRP A 1 135 ? -6.291 -1.829 7.859 1.00 93.69 135 TRP A O 1
ATOM 1085 N N . VAL A 1 136 ? -5.512 -0.105 9.072 1.00 93.06 136 VAL A N 1
ATOM 1086 C CA . VAL A 1 136 ? -5.056 0.655 7.903 1.00 93.06 136 VAL A CA 1
ATOM 1087 C C . VAL A 1 136 ? -4.030 -0.171 7.141 1.00 93.06 136 VAL A C 1
ATOM 1089 O O . VAL A 1 136 ? -4.214 -0.417 5.954 1.00 93.06 136 VAL A O 1
ATOM 1092 N N . MET A 1 137 ? -2.990 -0.660 7.805 1.00 93.81 137 MET A N 1
ATOM 1093 C CA . MET A 1 137 ? -1.928 -1.411 7.143 1.00 93.81 137 MET A CA 1
ATOM 1094 C C . MET A 1 137 ? -2.373 -2.760 6.570 1.00 93.81 137 MET A C 1
ATOM 1096 O O . MET A 1 137 ? -1.801 -3.181 5.579 1.00 93.81 137 MET A O 1
ATOM 1100 N N . HIS A 1 138 ? -3.382 -3.420 7.139 1.00 94.88 138 HIS A N 1
ATOM 1101 C CA . HIS A 1 138 ? -3.920 -4.675 6.607 1.00 94.88 138 HIS A CA 1
ATOM 1102 C C . HIS A 1 138 ? -4.767 -4.453 5.349 1.00 94.88 138 HIS A C 1
ATOM 1104 O O . HIS A 1 138 ? -4.700 -5.218 4.394 1.00 94.88 138 HIS A O 1
ATOM 1110 N N . HIS A 1 139 ? -5.574 -3.395 5.321 1.00 94.19 139 HIS A N 1
ATOM 1111 C CA . HIS A 1 139 ? -6.605 -3.261 4.292 1.00 94.19 139 HIS A CA 1
ATOM 1112 C C . HIS A 1 139 ? -6.204 -2.357 3.133 1.00 94.19 139 HIS A C 1
ATOM 1114 O O . HIS A 1 139 ? -6.772 -2.433 2.043 1.00 94.19 139 HIS A O 1
ATOM 1120 N N . THR A 1 140 ? -5.243 -1.465 3.348 1.00 91.94 140 THR A N 1
ATOM 1121 C CA . THR A 1 140 ? -4.913 -0.425 2.375 1.00 91.94 140 THR A CA 1
ATOM 1122 C C . THR A 1 140 ? -3.802 -0.828 1.410 1.00 91.94 140 THR A C 1
ATOM 1124 O O . THR A 1 140 ? -2.787 -0.154 1.268 1.00 91.94 140 THR A O 1
ATOM 1127 N N . VAL A 1 141 ? -4.041 -1.909 0.676 1.00 93.12 141 VAL A N 1
ATOM 1128 C CA . VAL A 1 141 ? -3.142 -2.397 -0.375 1.00 93.12 141 VAL A CA 1
ATOM 1129 C C . VAL A 1 141 ? -3.019 -1.354 -1.493 1.00 93.12 141 VAL A C 1
ATOM 1131 O O . VAL A 1 141 ? -4.031 -0.839 -1.983 1.00 93.12 141 VAL A O 1
ATOM 1134 N N . ALA A 1 142 ? -1.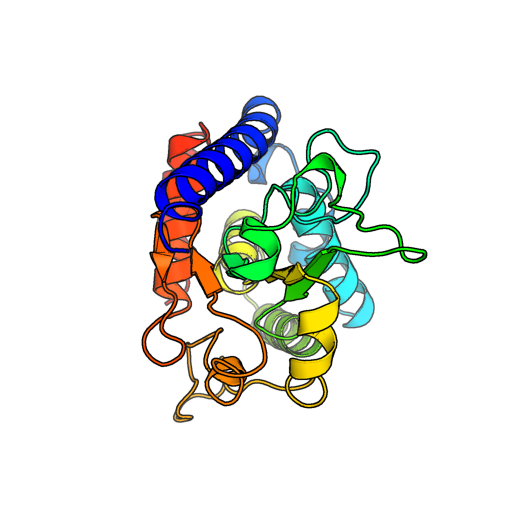789 -1.033 -1.897 1.00 90.75 142 ALA A N 1
ATOM 1135 C CA . ALA A 1 142 ? -1.508 -0.077 -2.965 1.00 90.75 142 ALA A CA 1
ATOM 1136 C C . ALA A 1 142 ? -0.430 -0.589 -3.925 1.00 90.75 142 ALA A C 1
ATOM 1138 O O . ALA A 1 142 ? 0.557 -1.193 -3.506 1.00 90.75 142 ALA A O 1
ATOM 1139 N N . THR A 1 143 ? -0.603 -0.296 -5.212 1.00 91.81 143 THR A N 1
ATOM 1140 C CA . THR A 1 143 ? 0.281 -0.748 -6.292 1.00 91.81 143 THR A CA 1
ATOM 1141 C C . THR A 1 143 ? 0.823 0.448 -7.059 1.00 91.81 143 THR A C 1
ATOM 1143 O O . THR A 1 143 ? 0.054 1.324 -7.464 1.00 91.81 143 THR A O 1
ATOM 1146 N N . ALA A 1 144 ? 2.141 0.488 -7.256 1.00 92.19 144 ALA A N 1
ATOM 1147 C CA . ALA A 1 144 ? 2.793 1.444 -8.142 1.00 92.19 144 ALA A CA 1
ATOM 1148 C C . ALA A 1 144 ? 2.841 0.897 -9.576 1.00 92.19 144 ALA A C 1
ATOM 1150 O O . ALA A 1 144 ? 3.101 -0.288 -9.775 1.00 92.19 144 ALA A O 1
ATOM 1151 N N . PHE A 1 145 ? 2.591 1.747 -10.566 1.00 90.00 145 PHE A N 1
ATOM 1152 C CA . PHE A 1 145 ? 2.533 1.346 -11.972 1.00 90.00 145 PHE A CA 1
ATOM 1153 C C . PHE A 1 145 ? 3.066 2.410 -12.920 1.00 90.00 145 PHE A C 1
ATOM 1155 O O . PHE A 1 145 ? 3.140 3.594 -12.566 1.00 90.00 145 PHE A O 1
ATOM 1162 N N . HIS A 1 146 ? 3.411 1.979 -14.134 1.00 90.06 146 HIS A N 1
ATOM 1163 C CA . HIS A 1 146 ? 3.705 2.869 -15.246 1.00 90.06 146 HIS A CA 1
ATOM 1164 C C . HIS A 1 146 ? 2.412 3.534 -15.728 1.00 90.06 146 HIS A C 1
ATOM 1166 O O . HIS A 1 146 ? 1.366 2.893 -15.801 1.00 90.06 146 HIS A O 1
ATOM 1172 N N . GLN A 1 147 ? 2.443 4.822 -16.074 1.00 87.19 147 GLN A N 1
ATOM 1173 C CA . GLN A 1 147 ? 1.220 5.570 -16.390 1.00 87.19 147 GLN A CA 1
ATOM 1174 C C . GLN A 1 147 ? 0.405 4.959 -17.541 1.00 87.19 147 GLN A C 1
ATOM 1176 O O . GLN A 1 147 ? -0.814 5.117 -17.565 1.00 87.19 147 GLN A O 1
ATOM 1181 N N . ASP A 1 148 ? 1.061 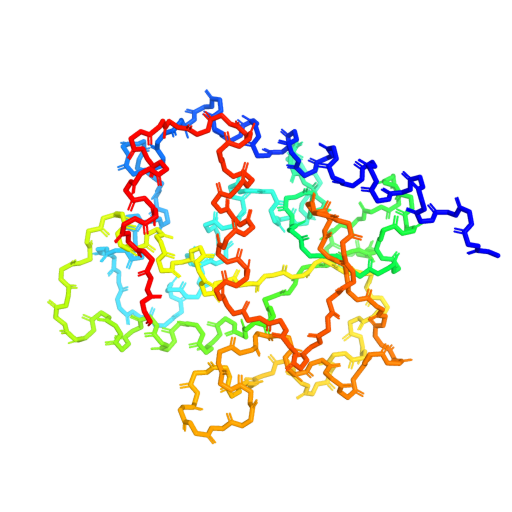4.261 -18.468 1.00 84.50 148 ASP A N 1
ATOM 1182 C CA . ASP A 1 148 ? 0.405 3.673 -19.638 1.00 84.50 148 ASP A CA 1
ATOM 1183 C C . ASP A 1 148 ? -0.489 2.490 -19.234 1.00 84.50 148 ASP A C 1
ATOM 1185 O O . ASP A 1 148 ? -1.560 2.293 -19.805 1.00 84.50 148 ASP A O 1
ATOM 1189 N N . GLU A 1 149 ? -0.134 1.786 -18.153 1.00 82.19 149 GLU A N 1
ATOM 1190 C CA . GLU A 1 149 ? -0.934 0.699 -17.568 1.00 82.19 149 GLU A CA 1
ATOM 1191 C C . GLU A 1 149 ? -2.205 1.228 -16.879 1.00 82.19 149 GLU A C 1
ATOM 1193 O O . GLU A 1 149 ? -3.165 0.489 -16.650 1.00 82.19 149 GLU A O 1
ATOM 1198 N N . ARG A 1 150 ? -2.272 2.537 -16.594 1.00 75.69 150 ARG A N 1
ATOM 1199 C CA . ARG A 1 150 ? -3.447 3.175 -15.981 1.00 75.69 150 ARG A CA 1
ATOM 1200 C C . ARG A 1 150 ? -4.702 3.018 -16.830 1.00 75.69 150 ARG A C 1
ATOM 1202 O O . ARG A 1 150 ? -5.806 2.936 -16.291 1.00 75.69 150 ARG A O 1
ATOM 1209 N N . MET A 1 151 ? -4.549 3.043 -18.153 1.00 70.69 151 MET A N 1
ATOM 1210 C CA . MET A 1 151 ? -5.678 2.947 -19.078 1.00 70.69 151 MET A CA 1
ATOM 1211 C C . MET A 1 151 ? -6.314 1.560 -19.037 1.00 70.69 151 MET A C 1
ATOM 1213 O O . MET A 1 151 ? -7.539 1.464 -19.118 1.00 70.69 151 MET A O 1
ATOM 1217 N N . SER A 1 152 ? -5.512 0.524 -18.797 1.00 70.81 152 SER A N 1
ATOM 1218 C CA . SER A 1 152 ? -5.974 -0.853 -18.625 1.00 70.81 152 SER A CA 1
ATOM 1219 C C . SER A 1 152 ? -6.830 -1.020 -17.362 1.00 70.81 152 SER A C 1
ATOM 1221 O O . SER A 1 152 ? -7.705 -1.872 -17.322 1.00 70.81 152 SER A O 1
ATOM 1223 N N . LEU A 1 153 ? -6.674 -0.150 -16.354 1.00 67.25 153 LEU A N 1
ATOM 1224 C CA . LEU A 1 153 ? -7.474 -0.150 -15.115 1.00 67.25 153 LEU A CA 1
ATOM 1225 C C . LEU A 1 153 ? -8.803 0.621 -15.223 1.00 67.25 153 LEU A C 1
ATOM 1227 O O . LEU A 1 153 ? -9.589 0.688 -14.266 1.00 67.25 153 LEU A O 1
ATOM 1231 N N . LYS A 1 154 ? -9.086 1.241 -16.374 1.00 64.62 154 LYS A N 1
ATOM 1232 C CA . LYS A 1 154 ? -10.266 2.090 -16.568 1.00 64.62 154 LYS A CA 1
ATOM 1233 C C . LYS A 1 154 ? -11.543 1.239 -16.599 1.00 64.62 154 LYS A C 1
ATOM 1235 O O . LYS A 1 154 ? -11.808 0.533 -17.559 1.00 64.62 154 LYS A O 1
ATOM 1240 N N . GLY A 1 155 ? -12.363 1.353 -15.552 1.00 63.41 155 GLY A N 1
ATOM 1241 C CA . GLY A 1 155 ? -13.624 0.608 -15.393 1.00 63.41 155 GLY A CA 1
ATOM 1242 C C . GLY A 1 155 ? -13.615 -0.350 -14.200 1.00 63.41 155 GLY A C 1
ATOM 1243 O O . GLY A 1 155 ? -14.635 -0.483 -13.532 1.00 63.41 155 GLY A O 1
ATOM 1244 N N . ALA A 1 156 ? -12.447 -0.897 -13.850 1.00 65.50 156 ALA A N 1
ATOM 1245 C CA . ALA A 1 156 ? -12.249 -1.756 -12.677 1.00 65.50 156 ALA A CA 1
ATOM 1246 C C . ALA A 1 156 ? -11.896 -0.975 -11.389 1.00 65.50 156 ALA A C 1
ATOM 1248 O O . ALA A 1 156 ? -11.870 -1.535 -10.298 1.00 65.50 156 ALA A O 1
ATOM 1249 N N . SER A 1 157 ? -11.646 0.335 -11.488 1.00 64.50 157 SER A N 1
ATOM 1250 C CA . SER A 1 157 ? -11.132 1.165 -10.384 1.00 64.50 157 SER A CA 1
ATOM 1251 C C . SER A 1 157 ? -12.169 1.642 -9.358 1.00 64.50 157 SER A C 1
ATOM 1253 O O . SER A 1 157 ? -11.809 2.291 -8.374 1.00 64.50 157 SER A O 1
ATOM 1255 N N . LYS A 1 158 ? -13.468 1.380 -9.569 1.00 74.50 158 LYS A N 1
ATOM 1256 C CA . LYS A 1 158 ? -14.544 1.980 -8.750 1.00 74.50 158 LYS A CA 1
ATOM 1257 C C . LYS A 1 158 ? -15.152 1.053 -7.697 1.00 74.50 158 LYS A C 1
ATOM 1259 O O . LYS A 1 158 ? -15.738 1.561 -6.737 1.00 74.50 158 LYS A O 1
ATOM 1264 N N . SER A 1 159 ? -15.018 -0.260 -7.860 1.00 82.06 159 SER A N 1
ATOM 1265 C CA . SER A 1 159 ? -15.634 -1.272 -6.999 1.00 82.06 159 SER A CA 1
ATOM 1266 C C . SER A 1 159 ? -14.721 -2.480 -6.816 1.00 82.06 159 SER A C 1
ATOM 1268 O O . SER A 1 159 ? -13.858 -2.756 -7.643 1.00 82.06 159 SER A O 1
ATOM 1270 N N . THR A 1 160 ? -14.923 -3.200 -5.719 1.00 88.44 160 THR A N 1
ATOM 1271 C CA . THR A 1 160 ? -14.280 -4.480 -5.420 1.00 88.44 160 THR A CA 1
ATOM 1272 C C . THR A 1 160 ? -15.203 -5.274 -4.507 1.00 88.44 160 THR A C 1
ATOM 1274 O O . THR A 1 160 ? -15.946 -4.687 -3.721 1.00 88.44 160 THR A O 1
ATOM 1277 N N . ASP A 1 161 ? -15.142 -6.591 -4.614 1.00 90.88 161 ASP A N 1
ATOM 1278 C CA . ASP A 1 161 ? -15.796 -7.559 -3.741 1.00 90.88 161 ASP A CA 1
ATOM 1279 C C . ASP A 1 161 ? -14.881 -8.034 -2.594 1.00 90.88 161 ASP A C 1
ATOM 1281 O O . ASP A 1 161 ? -15.267 -8.913 -1.833 1.00 90.88 161 ASP A O 1
ATOM 1285 N N . CYS A 1 162 ? -13.718 -7.395 -2.391 1.00 93.69 162 CYS A N 1
ATOM 1286 C CA . CYS A 1 162 ? -12.747 -7.726 -1.336 1.00 93.69 162 CYS A CA 1
ATOM 1287 C C . CYS A 1 162 ? -13.336 -7.795 0.087 1.00 93.69 162 CYS A C 1
ATOM 1289 O O . CYS A 1 162 ? -12.777 -8.475 0.943 1.00 93.69 162 CYS A O 1
ATOM 1291 N N . PHE A 1 163 ? -14.457 -7.116 0.346 1.00 93.69 163 PHE A N 1
ATOM 1292 C CA . PHE A 1 163 ? -15.157 -7.124 1.639 1.00 93.69 163 PHE A CA 1
ATOM 1293 C C . PHE A 1 163 ? -16.549 -7.766 1.594 1.00 93.69 163 PHE A C 1
ATOM 1295 O O . PHE A 1 163 ? -17.273 -7.705 2.583 1.00 93.69 163 PHE A O 1
ATOM 1302 N N . ALA A 1 164 ? -16.957 -8.331 0.457 1.00 92.94 164 ALA A N 1
ATOM 1303 C CA . ALA A 1 164 ? -18.264 -8.955 0.301 1.00 92.94 164 ALA A CA 1
ATOM 1304 C C . ALA A 1 164 ? -18.165 -10.445 0.645 1.00 92.94 164 ALA A C 1
ATOM 1306 O O . ALA A 1 164 ? -17.724 -11.241 -0.179 1.00 92.94 164 ALA A O 1
ATOM 1307 N N . GLU A 1 165 ? -18.543 -10.816 1.867 1.00 93.06 165 GLU A N 1
ATOM 1308 C CA . GLU A 1 165 ? -18.533 -12.213 2.311 1.00 93.06 165 GLU A CA 1
ATOM 1309 C C . GLU A 1 165 ? -19.344 -13.104 1.353 1.00 93.06 165 GLU A C 1
ATOM 1311 O O . GLU A 1 165 ? -20.412 -12.721 0.870 1.00 93.06 165 GLU A O 1
ATOM 1316 N N . GLY A 1 166 ? -18.799 -14.276 1.018 1.00 92.94 166 GLY A N 1
ATOM 1317 C CA . GLY A 1 166 ? -19.376 -15.195 0.031 1.00 92.94 166 GLY A CA 1
ATOM 1318 C C . GLY A 1 166 ? -19.109 -14.837 -1.438 1.00 92.94 166 GLY A C 1
ATOM 1319 O O . GLY A 1 166 ? -19.386 -15.657 -2.313 1.00 92.94 166 GLY A O 1
ATOM 1320 N N . ALA A 1 167 ? -18.544 -13.662 -1.741 1.00 93.69 167 ALA A N 1
ATOM 1321 C CA . ALA A 1 167 ? -18.131 -13.319 -3.099 1.00 93.69 167 ALA A CA 1
ATOM 1322 C C . ALA A 1 167 ? -16.771 -13.955 -3.464 1.00 93.69 167 ALA A C 1
ATOM 1324 O O . ALA A 1 167 ? -15.907 -14.101 -2.596 1.00 93.69 167 ALA A O 1
ATOM 1325 N N . PRO A 1 168 ? -16.517 -14.275 -4.750 1.00 90.81 168 PRO A N 1
ATOM 1326 C CA . PRO A 1 168 ? -15.254 -14.885 -5.181 1.00 90.81 168 PRO A CA 1
ATOM 1327 C C . PRO A 1 168 ? -13.986 -14.077 -4.860 1.00 90.81 168 PRO A C 1
ATOM 1329 O O . PRO A 1 168 ? -12.904 -14.658 -4.765 1.00 90.81 168 PRO A O 1
ATOM 1332 N N . GLY A 1 169 ? -14.083 -12.751 -4.744 1.00 92.12 169 GLY A N 1
ATOM 1333 C CA . GLY A 1 169 ? -12.971 -11.874 -4.384 1.00 92.12 169 GLY A CA 1
ATOM 1334 C C . GLY A 1 169 ? -12.878 -11.514 -2.907 1.00 92.12 169 GLY A C 1
ATOM 1335 O O . GLY A 1 169 ? -12.018 -10.705 -2.565 1.00 92.12 169 GLY A O 1
ATOM 1336 N N . PHE A 1 170 ? -13.704 -12.090 -2.027 1.00 95.31 170 PHE A N 1
ATOM 1337 C CA . PHE A 1 170 ? -13.618 -11.837 -0.588 1.00 95.31 170 PHE A CA 1
ATOM 1338 C C . PHE A 1 170 ? -12.196 -12.082 -0.062 1.00 95.31 170 PHE A C 1
ATOM 1340 O O . PHE A 1 170 ? -11.596 -13.125 -0.322 1.00 95.31 170 PHE A O 1
ATOM 1347 N N . GLY A 1 171 ? -11.634 -11.092 0.637 1.00 95.38 171 GLY A N 1
ATOM 1348 C CA . GLY A 1 171 ? -10.269 -11.134 1.166 1.00 95.38 171 GLY A CA 1
ATOM 1349 C C . GLY A 1 171 ? -9.151 -11.055 0.119 1.00 95.38 171 GLY A C 1
ATOM 1350 O O . GLY A 1 171 ? -7.986 -11.160 0.490 1.00 95.38 171 GLY A O 1
ATOM 1351 N N . ARG A 1 172 ? -9.462 -10.864 -1.172 1.00 95.62 172 ARG A N 1
ATOM 1352 C CA . ARG A 1 172 ? -8.494 -10.897 -2.282 1.00 95.62 172 ARG A CA 1
ATOM 1353 C C . ARG A 1 172 ? -8.355 -9.514 -2.920 1.00 95.62 172 ARG A C 1
ATOM 1355 O O . ARG A 1 172 ? -9.097 -9.182 -3.851 1.00 95.62 172 ARG A O 1
ATOM 1362 N N . PRO A 1 173 ? -7.395 -8.684 -2.474 1.00 93.62 173 PRO A N 1
ATOM 1363 C CA . PRO A 1 173 ? -7.307 -7.291 -2.906 1.00 93.62 173 PRO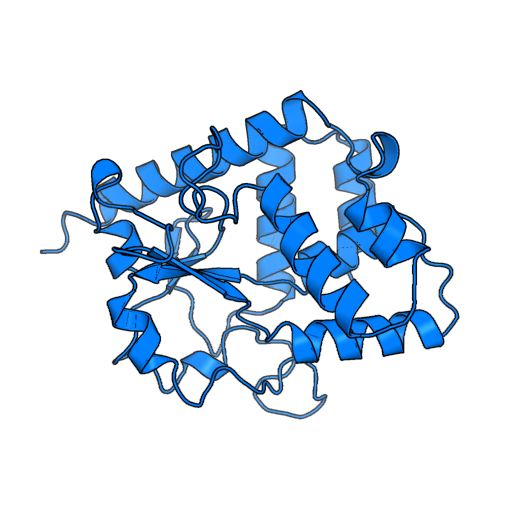 A CA 1
ATOM 1364 C C . PRO A 1 173 ? -7.051 -7.178 -4.413 1.00 93.62 173 PRO A C 1
ATOM 1366 O O . PRO A 1 173 ? -7.598 -6.295 -5.071 1.00 93.62 173 PRO A O 1
ATOM 1369 N N . PHE A 1 174 ? -6.275 -8.103 -4.981 1.00 92.12 174 PHE A N 1
ATOM 1370 C CA . PHE A 1 174 ? -5.906 -8.091 -6.392 1.00 92.12 174 PHE A CA 1
ATOM 1371 C C . PHE A 1 174 ? -6.943 -8.720 -7.322 1.00 92.12 174 PHE A C 1
ATOM 1373 O O . PHE A 1 174 ? -6.795 -8.569 -8.531 1.00 92.12 174 PHE A O 1
ATOM 1380 N N . LYS A 1 175 ? -8.022 -9.347 -6.827 1.00 89.31 175 LYS A N 1
ATOM 1381 C CA . LYS A 1 175 ? -8.988 -10.075 -7.676 1.00 89.31 175 LYS A CA 1
ATOM 1382 C C . LYS A 1 175 ? -9.528 -9.233 -8.835 1.00 89.31 175 LYS A C 1
ATOM 1384 O O . LYS A 1 175 ? -9.701 -9.739 -9.943 1.00 89.31 175 LYS A O 1
ATOM 1389 N N . ARG A 1 176 ? -9.708 -7.923 -8.626 1.00 81.81 176 ARG A N 1
ATOM 1390 C CA . ARG A 1 176 ? -10.157 -6.975 -9.665 1.00 81.81 176 ARG A CA 1
ATOM 1391 C C . ARG A 1 176 ? -9.204 -6.852 -10.871 1.00 81.81 176 ARG A C 1
ATOM 1393 O O . ARG A 1 176 ? -9.612 -6.344 -11.908 1.00 81.81 176 ARG A O 1
ATOM 1400 N N . TYR A 1 177 ? -7.951 -7.285 -10.731 1.00 78.25 177 TYR A N 1
ATOM 1401 C CA . TYR A 1 177 ? -6.922 -7.281 -11.775 1.00 78.25 177 TYR A CA 1
ATOM 1402 C C . TYR A 1 177 ? -6.872 -8.595 -12.570 1.00 78.25 177 TYR A C 1
ATOM 1404 O O . TYR A 1 177 ? -6.187 -8.640 -13.587 1.00 78.25 177 TYR A O 1
ATOM 1412 N N . SER A 1 178 ? -7.599 -9.645 -12.164 1.00 79.44 178 SER A N 1
ATOM 1413 C CA . SER A 1 178 ? -7.589 -10.961 -12.836 1.00 79.44 178 SER A CA 1
ATOM 1414 C C . SER A 1 178 ? -7.899 -10.871 -14.339 1.00 79.44 178 SER A C 1
ATOM 1416 O O . SER A 1 178 ? -7.197 -11.463 -15.151 1.00 79.44 178 SER A O 1
ATOM 1418 N N . GLY A 1 179 ? -8.877 -10.049 -14.733 1.00 68.38 179 GLY A N 1
ATOM 1419 C CA . GLY A 1 179 ? -9.211 -9.806 -16.145 1.00 68.38 179 GLY A CA 1
ATOM 1420 C C . GLY A 1 179 ? -8.252 -8.867 -16.890 1.00 68.38 179 GLY A C 1
ATOM 1421 O O . GLY A 1 179 ? -8.388 -8.684 -18.096 1.00 68.38 179 GLY A O 1
ATOM 1422 N N . LEU A 1 180 ? -7.301 -8.253 -16.183 1.00 65.81 180 LEU A N 1
ATOM 1423 C CA . LEU A 1 180 ? -6.390 -7.229 -16.701 1.00 65.81 180 LEU A CA 1
ATOM 1424 C C . LEU A 1 180 ? -4.934 -7.684 -16.732 1.00 65.81 180 LEU A C 1
ATOM 1426 O O . LEU A 1 180 ? -4.100 -6.970 -17.275 1.00 65.81 180 LEU A O 1
ATOM 1430 N N . PHE A 1 181 ? -4.619 -8.859 -16.192 1.00 58.56 181 PHE A N 1
ATOM 1431 C CA . PHE A 1 181 ? -3.254 -9.367 -16.051 1.00 58.56 181 PHE A CA 1
ATOM 1432 C C . PHE A 1 181 ? -2.486 -9.423 -17.384 1.00 58.56 181 PHE A C 1
ATOM 1434 O O . PHE A 1 181 ? -1.284 -9.180 -17.435 1.00 58.56 181 PHE A O 1
ATOM 1441 N N . HIS A 1 182 ? -3.201 -9.634 -18.494 1.00 58.72 182 HIS A N 1
ATOM 1442 C CA . HIS A 1 182 ? -2.629 -9.632 -19.844 1.00 58.72 182 HIS A CA 1
ATOM 1443 C C . HIS A 1 182 ? -2.551 -8.241 -20.504 1.00 58.72 182 HIS A C 1
ATOM 1445 O O . HIS A 1 182 ? -1.912 -8.102 -21.541 1.00 58.72 182 HIS A O 1
ATOM 1451 N N . GLN A 1 183 ? -3.199 -7.215 -19.938 1.00 62.31 183 GLN A N 1
ATOM 1452 C CA . GLN A 1 183 ? -3.320 -5.868 -20.524 1.00 62.31 183 GLN A CA 1
ATOM 1453 C C . GLN A 1 183 ? -2.683 -4.755 -19.672 1.00 62.31 183 GLN A C 1
ATOM 1455 O O . GLN A 1 183 ? -2.379 -3.686 -20.195 1.00 62.31 183 GLN A O 1
ATOM 1460 N N . GLY A 1 184 ? -2.530 -4.963 -18.363 1.00 59.59 184 GLY A N 1
ATOM 1461 C CA . GLY A 1 184 ? -2.054 -3.977 -17.382 1.00 59.59 184 GLY A CA 1
ATOM 1462 C C . GLY A 1 184 ? -0.762 -4.367 -16.662 1.00 59.59 184 GLY A C 1
ATOM 1463 O O . GLY A 1 184 ? -0.411 -3.702 -15.694 1.00 59.59 184 GLY A O 1
ATOM 1464 N N . GLY A 1 185 ? -0.095 -5.431 -17.124 1.00 74.94 185 GLY A N 1
ATOM 1465 C CA . GLY A 1 185 ? 1.192 -5.896 -16.610 1.00 74.94 185 GLY A CA 1
ATOM 1466 C C . GLY A 1 185 ? 1.099 -6.860 -15.422 1.00 74.94 185 GLY A C 1
ATOM 1467 O O . GLY A 1 185 ? 0.130 -6.878 -14.662 1.00 74.94 185 GLY A O 1
ATOM 1468 N N . GLN A 1 186 ? 2.150 -7.665 -15.262 1.00 88.75 186 GLN A N 1
ATOM 1469 C CA . GLN A 1 186 ? 2.375 -8.530 -14.104 1.00 88.75 186 GLN A CA 1
ATOM 1470 C C . GLN A 1 186 ? 2.648 -7.674 -12.859 1.00 88.75 186 GLN A C 1
ATOM 1472 O O . GLN A 1 186 ? 3.516 -6.802 -12.899 1.00 88.75 186 GLN A O 1
ATOM 1477 N N . VAL A 1 187 ? 1.958 -7.930 -11.745 1.00 91.88 187 VAL A N 1
ATOM 1478 C CA . VAL A 1 187 ? 2.263 -7.292 -10.451 1.00 91.88 187 VAL A CA 1
ATOM 1479 C C . VAL A 1 187 ? 3.241 -8.163 -9.671 1.00 91.88 187 VAL A C 1
ATOM 1481 O O . VAL A 1 187 ? 3.085 -9.381 -9.616 1.00 91.88 187 VAL A O 1
ATOM 1484 N N . TRP A 1 188 ? 4.224 -7.527 -9.050 1.00 95.00 188 TRP A N 1
ATOM 1485 C CA . TRP A 1 188 ? 5.223 -8.159 -8.202 1.00 95.00 188 TRP A CA 1
ATOM 1486 C C . TRP A 1 188 ? 5.120 -7.623 -6.781 1.00 95.00 188 TRP A C 1
ATOM 1488 O O . TRP A 1 188 ? 4.949 -6.418 -6.571 1.00 95.00 188 TRP A O 1
ATOM 1498 N N . ASP A 1 189 ? 5.268 -8.514 -5.813 1.00 96.56 189 ASP A N 1
ATOM 1499 C CA . ASP A 1 189 ? 5.673 -8.163 -4.464 1.00 96.56 189 ASP A CA 1
ATOM 1500 C C . ASP A 1 189 ? 7.187 -7.962 -4.457 1.00 96.56 189 ASP A C 1
ATOM 1502 O O . ASP A 1 189 ? 7.972 -8.902 -4.591 1.00 96.56 189 ASP A O 1
ATOM 1506 N N . VAL A 1 190 ? 7.618 -6.712 -4.318 1.00 96.25 190 VAL A N 1
ATOM 1507 C CA . VAL A 1 190 ? 9.047 -6.395 -4.395 1.00 96.25 190 VAL A CA 1
ATOM 1508 C C . VAL A 1 190 ? 9.789 -6.693 -3.098 1.00 96.25 190 VAL A C 1
ATOM 1510 O O . VAL A 1 190 ? 11.014 -6.646 -3.083 1.00 96.25 190 VAL A O 1
ATOM 1513 N N . TYR A 1 191 ? 9.087 -6.994 -2.002 1.00 96.81 191 TYR A N 1
ATOM 1514 C CA . TYR A 1 191 ? 9.731 -7.370 -0.748 1.00 96.81 191 TYR A CA 1
ATOM 1515 C C . TYR A 1 191 ? 10.294 -8.794 -0.805 1.00 96.81 191 TYR A C 1
ATOM 1517 O O . TYR A 1 191 ? 11.440 -9.019 -0.405 1.00 96.81 191 TYR A O 1
ATOM 1525 N N . ASN A 1 192 ? 9.512 -9.743 -1.322 1.00 95.06 192 ASN A N 1
ATOM 1526 C CA . ASN A 1 192 ? 9.906 -11.152 -1.448 1.00 95.06 192 ASN A CA 1
ATOM 1527 C C . ASN A 1 192 ? 10.301 -11.553 -2.885 1.00 95.06 192 ASN A C 1
ATOM 1529 O O . ASN A 1 192 ? 10.838 -12.640 -3.079 1.00 95.06 192 ASN A O 1
ATOM 1533 N N . GLY A 1 193 ? 10.078 -10.682 -3.874 1.00 95.00 193 GLY A N 1
ATOM 1534 C CA . GLY A 1 193 ? 10.390 -10.934 -5.281 1.00 95.00 193 GLY A CA 1
ATOM 1535 C C . GLY A 1 193 ? 9.393 -11.855 -5.988 1.00 95.00 193 GLY A C 1
ATOM 1536 O O . GLY A 1 193 ? 9.697 -12.345 -7.074 1.00 95.00 193 GLY A O 1
ATOM 1537 N N . ALA A 1 194 ? 8.228 -12.119 -5.394 1.00 95.06 194 ALA A N 1
ATOM 1538 C CA . ALA A 1 194 ? 7.225 -13.018 -5.947 1.00 95.06 194 ALA A CA 1
ATOM 1539 C C . ALA A 1 194 ? 6.255 -12.297 -6.893 1.00 95.06 194 ALA A C 1
ATOM 1541 O O . ALA A 1 194 ? 5.864 -11.147 -6.679 1.00 95.06 194 ALA A O 1
ATOM 1542 N N . SER A 1 195 ? 5.819 -13.016 -7.926 1.00 94.38 195 SER A N 1
ATOM 1543 C CA . SER A 1 195 ? 4.664 -12.635 -8.738 1.00 94.38 195 SER A CA 1
ATOM 1544 C C . SER A 1 195 ? 3.388 -12.702 -7.892 1.00 94.38 195 SER A C 1
ATOM 1546 O O . SER A 1 195 ? 3.192 -13.647 -7.127 1.00 94.38 195 SER A O 1
ATOM 1548 N N . ILE A 1 196 ? 2.510 -11.710 -8.034 1.00 93.75 196 ILE A N 1
ATOM 1549 C CA . ILE A 1 196 ? 1.179 -11.729 -7.428 1.00 93.75 196 ILE A CA 1
ATOM 1550 C C . ILE A 1 196 ? 0.229 -12.513 -8.323 1.00 93.75 196 ILE A C 1
ATOM 1552 O O . ILE A 1 196 ? -0.048 -12.091 -9.444 1.00 93.75 196 ILE A O 1
ATOM 1556 N N . GLU A 1 197 ? -0.343 -13.584 -7.777 1.00 93.00 197 GLU A N 1
ATOM 1557 C CA . GLU A 1 197 ? -1.474 -14.297 -8.368 1.00 93.00 197 GLU A CA 1
ATOM 1558 C C . GLU A 1 197 ? -2.795 -13.718 -7.831 1.00 93.00 197 GLU A C 1
ATOM 1560 O O . GLU A 1 197 ? -3.127 -13.949 -6.661 1.00 93.00 197 GLU A O 1
ATOM 1565 N N . PRO A 1 198 ? -3.577 -12.967 -8.638 1.00 91.12 198 PRO A N 1
ATOM 1566 C CA . PRO A 1 198 ? -4.753 -12.224 -8.166 1.00 91.12 198 PRO A CA 1
ATOM 1567 C C . PRO A 1 198 ? -5.820 -13.063 -7.460 1.00 91.12 198 PRO A C 1
ATOM 1569 O O . PRO A 1 198 ? -6.575 -12.554 -6.630 1.00 91.12 198 PRO A O 1
ATOM 1572 N N . ASP A 1 199 ? -5.890 -14.341 -7.822 1.00 90.88 199 ASP A N 1
ATOM 1573 C CA . ASP A 1 199 ? -6.889 -15.286 -7.340 1.00 90.88 199 ASP A CA 1
ATOM 1574 C C . ASP A 1 199 ? -6.459 -16.021 -6.070 1.00 90.88 199 ASP A C 1
ATOM 1576 O O . ASP A 1 199 ? -7.289 -16.682 -5.452 1.00 90.88 199 ASP A O 1
ATOM 1580 N N . LEU A 1 200 ? -5.192 -15.912 -5.675 1.00 93.81 200 LEU A N 1
ATOM 1581 C CA . LEU A 1 200 ? -4.646 -16.601 -4.506 1.00 93.81 200 LEU A CA 1
ATOM 1582 C C . LEU A 1 200 ? -4.200 -15.616 -3.428 1.00 93.81 200 LEU A C 1
ATOM 1584 O O . LEU A 1 200 ? -4.390 -15.890 -2.249 1.00 93.81 200 LEU A O 1
ATOM 1588 N N . PHE A 1 201 ? -3.654 -14.467 -3.829 1.00 95.75 201 PHE A N 1
ATOM 1589 C CA . PHE A 1 201 ? -3.098 -13.494 -2.900 1.00 95.75 201 PHE A CA 1
ATOM 1590 C C . PHE A 1 201 ? -4.186 -12.823 -2.051 1.00 95.75 201 PHE A C 1
ATOM 1592 O O . PHE A 1 201 ? -5.129 -12.219 -2.577 1.00 95.75 201 PHE A O 1
ATOM 1599 N N . SER A 1 202 ? -4.022 -12.886 -0.733 1.00 96.50 202 SER A N 1
ATOM 1600 C CA . SER A 1 202 ? -4.985 -12.409 0.257 1.00 96.50 202 SER A CA 1
ATOM 1601 C C . SER A 1 202 ? -4.543 -11.126 0.972 1.00 96.50 202 SER A C 1
ATOM 1603 O O . SER A 1 202 ? -3.391 -10.691 0.899 1.00 96.50 202 SER A O 1
ATOM 1605 N N . LEU A 1 203 ? -5.471 -10.497 1.696 1.00 96.56 203 LEU A N 1
ATOM 1606 C CA . LEU A 1 203 ? -5.143 -9.425 2.640 1.00 96.56 203 LEU A CA 1
ATOM 1607 C C . LEU A 1 203 ? -4.207 -9.922 3.761 1.00 96.56 203 LEU A C 1
ATOM 1609 O O . LEU A 1 203 ? -3.299 -9.191 4.157 1.00 96.56 203 LEU A O 1
ATOM 1613 N N . SER A 1 204 ? -4.350 -11.173 4.207 1.00 96.25 204 SER A N 1
ATOM 1614 C CA . SER A 1 204 ? -3.469 -11.769 5.218 1.00 96.25 204 SER A CA 1
ATOM 1615 C C . SER A 1 204 ? -2.028 -11.896 4.717 1.00 96.25 204 SER A C 1
ATOM 1617 O O . SER A 1 204 ? -1.098 -11.553 5.448 1.00 96.25 204 SER A O 1
ATOM 1619 N N . ASP A 1 205 ? -1.834 -12.293 3.453 1.00 97.06 205 ASP A N 1
ATOM 1620 C CA . ASP A 1 205 ? -0.509 -12.320 2.816 1.00 97.06 205 ASP A CA 1
ATOM 1621 C C . ASP A 1 205 ? 0.103 -10.915 2.776 1.00 97.06 205 ASP A C 1
ATOM 1623 O O . ASP A 1 205 ? 1.263 -10.716 3.144 1.00 97.06 205 ASP A O 1
ATOM 1627 N N . HIS A 1 206 ? -0.697 -9.907 2.403 1.00 96.81 206 HIS A N 1
ATOM 1628 C CA . HIS A 1 206 ? -0.259 -8.513 2.444 1.00 96.81 206 HIS A CA 1
ATOM 1629 C C . HIS A 1 206 ? 0.210 -8.092 3.835 1.00 96.81 206 HIS A C 1
ATOM 1631 O O . HIS A 1 206 ? 1.291 -7.514 3.980 1.00 96.81 206 HIS A O 1
ATOM 1637 N N . PHE A 1 207 ? -0.595 -8.368 4.859 1.00 96.88 207 PHE A N 1
ATOM 1638 C CA . PHE A 1 207 ? -0.276 -7.958 6.217 1.00 96.88 207 PHE A CA 1
ATOM 1639 C C . PHE A 1 207 ? 0.969 -8.663 6.750 1.00 96.88 207 PHE A C 1
ATOM 1641 O O . PHE A 1 207 ? 1.807 -8.019 7.384 1.00 96.88 207 PHE A O 1
ATOM 1648 N N . ALA A 1 208 ? 1.153 -9.944 6.423 1.00 96.88 208 ALA A N 1
ATOM 1649 C CA . ALA A 1 208 ? 2.375 -10.672 6.742 1.00 96.88 208 ALA A CA 1
ATOM 1650 C C . ALA A 1 208 ? 3.610 -9.978 6.140 1.00 96.88 208 ALA A C 1
ATOM 1652 O O . ALA A 1 208 ? 4.599 -9.760 6.847 1.00 96.88 208 ALA A O 1
ATOM 1653 N N . ASN A 1 209 ? 3.529 -9.535 4.880 1.00 97.38 209 ASN A N 1
ATOM 1654 C CA . ASN A 1 209 ? 4.621 -8.817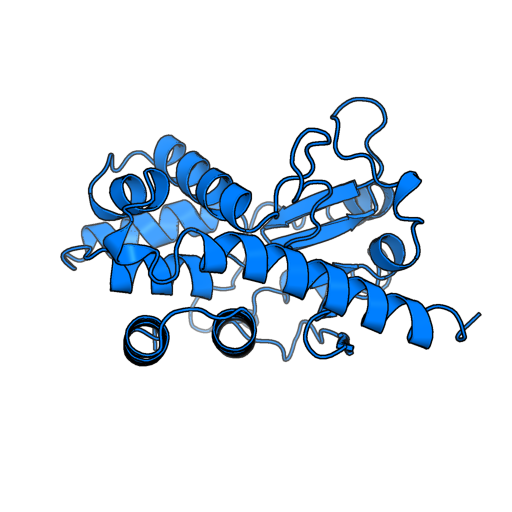 4.214 1.00 97.38 209 ASN A CA 1
ATOM 1655 C C . ASN A 1 209 ? 4.872 -7.439 4.839 1.00 97.38 209 ASN A C 1
ATOM 1657 O O . ASN A 1 209 ? 6.024 -7.055 5.033 1.00 97.38 209 ASN A O 1
ATOM 1661 N N . VAL A 1 210 ? 3.820 -6.712 5.227 1.00 96.50 210 VAL A N 1
ATOM 1662 C CA . VAL A 1 210 ? 3.950 -5.446 5.969 1.00 96.50 210 VAL A CA 1
ATOM 1663 C C . VAL A 1 210 ? 4.670 -5.649 7.300 1.00 96.50 210 VAL A C 1
ATOM 1665 O O . VAL A 1 210 ? 5.576 -4.883 7.633 1.00 96.50 210 VAL A O 1
ATOM 1668 N N . VAL A 1 211 ? 4.271 -6.660 8.071 1.00 97.31 211 VAL A N 1
ATOM 1669 C CA . VAL A 1 211 ? 4.860 -6.962 9.379 1.00 97.31 211 VAL A CA 1
ATOM 1670 C C . VAL A 1 211 ? 6.330 -7.348 9.230 1.00 97.31 211 VAL A C 1
ATOM 1672 O O . VAL A 1 211 ? 7.171 -6.824 9.964 1.00 97.31 211 VAL A O 1
ATOM 1675 N N . ALA A 1 212 ? 6.649 -8.221 8.271 1.00 98.00 212 ALA A N 1
ATOM 1676 C CA . ALA A 1 212 ? 8.018 -8.639 7.986 1.00 98.00 212 ALA A CA 1
ATOM 1677 C C . ALA A 1 212 ? 8.895 -7.450 7.560 1.00 98.00 212 ALA A C 1
ATOM 1679 O O . ALA A 1 212 ? 9.966 -7.236 8.131 1.00 98.00 212 ALA A O 1
ATOM 1680 N N . LEU A 1 213 ? 8.398 -6.609 6.647 1.00 97.25 213 LEU A N 1
ATOM 1681 C CA . LEU A 1 213 ? 9.100 -5.409 6.201 1.00 97.25 213 LEU A CA 1
ATOM 1682 C C . LEU A 1 213 ? 9.305 -4.401 7.339 1.00 97.25 213 LEU A C 1
ATOM 1684 O O . LEU A 1 213 ? 10.398 -3.856 7.474 1.00 97.25 213 LEU A O 1
ATOM 1688 N N . ALA A 1 214 ? 8.294 -4.150 8.176 1.00 96.94 214 ALA A N 1
ATOM 1689 C CA . ALA A 1 214 ? 8.432 -3.267 9.335 1.00 96.94 214 ALA A CA 1
ATOM 1690 C C . ALA A 1 214 ? 9.496 -3.785 10.315 1.00 96.94 214 ALA A C 1
ATOM 1692 O O . ALA A 1 214 ? 10.309 -3.006 10.816 1.00 96.94 214 ALA A O 1
ATOM 1693 N N . GLN A 1 215 ? 9.509 -5.097 10.563 1.00 97.94 215 GL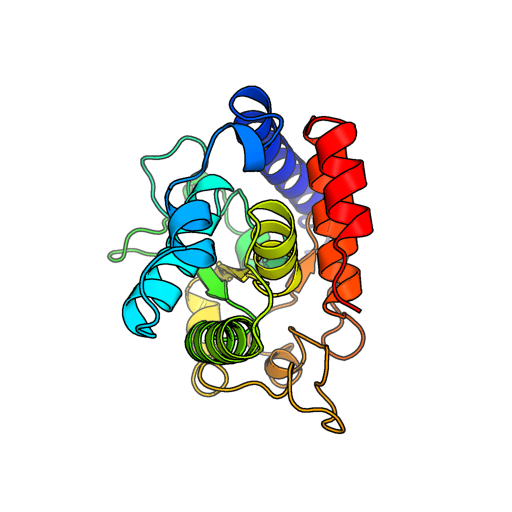N A N 1
ATOM 1694 C CA . GLN A 1 215 ? 10.481 -5.740 11.440 1.00 97.94 215 GLN A CA 1
ATOM 1695 C C . GLN A 1 215 ? 11.908 -5.608 10.878 1.00 97.94 215 GLN A C 1
ATOM 1697 O O . GLN A 1 215 ? 12.803 -5.167 11.596 1.00 97.94 215 GLN A O 1
ATOM 1702 N N . GLU A 1 216 ? 12.120 -5.909 9.594 1.00 98.12 216 GLU A N 1
ATOM 1703 C CA . GLU A 1 216 ? 13.427 -5.773 8.927 1.00 98.12 216 GLU A CA 1
ATOM 1704 C C . GLU A 1 216 ? 13.885 -4.308 8.816 1.00 98.12 216 GLU A C 1
ATOM 1706 O O . GLU A 1 216 ? 15.077 -4.007 8.887 1.00 98.12 216 GLU A O 1
ATOM 1711 N N . ALA A 1 217 ? 12.941 -3.374 8.695 1.00 97.06 217 ALA A N 1
ATOM 1712 C CA . ALA A 1 217 ? 13.211 -1.943 8.648 1.00 97.06 217 ALA A CA 1
ATOM 1713 C C . ALA A 1 217 ? 13.555 -1.320 10.016 1.00 97.06 217 ALA A C 1
ATOM 1715 O O . ALA A 1 217 ? 13.850 -0.125 10.078 1.00 97.06 217 ALA A O 1
ATOM 1716 N N . GLY A 1 218 ? 13.536 -2.097 11.104 1.00 97.00 218 GLY A N 1
ATOM 1717 C CA . GLY A 1 218 ? 13.935 -1.637 12.435 1.00 97.00 218 GLY A CA 1
ATOM 1718 C C . GLY A 1 218 ? 12.811 -1.008 13.259 1.00 97.00 218 GLY A C 1
ATOM 1719 O O . GLY A 1 218 ? 13.081 -0.189 14.139 1.00 97.00 218 GLY A O 1
ATOM 1720 N N . ALA A 1 219 ? 11.550 -1.362 12.997 1.00 96.56 219 ALA A N 1
ATOM 1721 C CA . ALA A 1 219 ? 10.464 -1.018 13.909 1.00 96.56 219 ALA A CA 1
ATOM 1722 C C . ALA A 1 219 ? 10.686 -1.651 15.296 1.00 96.56 219 ALA A C 1
ATOM 1724 O O . ALA A 1 219 ? 11.272 -2.727 15.428 1.00 96.56 219 ALA A O 1
ATOM 1725 N N . ALA A 1 220 ? 10.203 -0.988 16.347 1.00 96.62 220 ALA A N 1
ATOM 1726 C CA . ALA A 1 220 ? 10.445 -1.426 17.717 1.00 96.62 220 ALA A CA 1
ATOM 1727 C C . ALA A 1 220 ? 9.813 -2.815 17.991 1.00 96.62 220 ALA A C 1
ATOM 1729 O O . ALA A 1 220 ? 8.671 -3.045 17.584 1.00 96.62 220 ALA A O 1
ATOM 1730 N N . PRO A 1 221 ? 10.474 -3.738 18.718 1.00 96.88 221 PRO A N 1
ATOM 1731 C CA . PRO A 1 221 ? 9.951 -5.091 18.946 1.00 96.88 221 PRO A CA 1
ATOM 1732 C C . PRO A 1 221 ? 8.551 -5.127 19.572 1.00 96.88 221 PRO A C 1
ATOM 1734 O O . PRO A 1 221 ? 7.689 -5.883 19.131 1.00 96.88 221 PRO A O 1
ATOM 1737 N N . GLN A 1 222 ? 8.289 -4.254 20.548 1.00 95.56 222 GLN A N 1
ATOM 1738 C CA . GLN A 1 222 ? 6.979 -4.107 21.184 1.00 95.56 222 GLN A CA 1
ATOM 1739 C C . GLN A 1 222 ? 5.902 -3.613 20.211 1.00 95.56 222 GLN A C 1
ATOM 1741 O O . GLN A 1 222 ? 4.740 -3.988 20.332 1.00 95.56 222 GLN A O 1
ATOM 1746 N N . PHE A 1 223 ? 6.286 -2.796 19.226 1.00 94.88 223 PHE A N 1
ATOM 1747 C CA . PHE A 1 223 ? 5.384 -2.356 18.169 1.00 94.88 223 PHE A CA 1
ATOM 1748 C C . PHE A 1 223 ? 5.047 -3.519 17.230 1.00 94.88 223 PHE A C 1
ATOM 1750 O O . PHE A 1 223 ? 3.877 -3.735 16.938 1.00 94.88 223 PHE A O 1
ATOM 1757 N N . ILE A 1 224 ? 6.041 -4.312 16.819 1.00 97.38 224 ILE A N 1
ATOM 1758 C CA . ILE A 1 224 ? 5.819 -5.502 15.985 1.00 97.38 224 ILE A CA 1
ATOM 1759 C C . ILE A 1 224 ? 4.946 -6.538 16.700 1.00 97.38 224 ILE A C 1
ATOM 1761 O O . ILE A 1 224 ? 4.039 -7.095 16.085 1.00 97.38 224 ILE A O 1
ATOM 1765 N N . ALA A 1 225 ? 5.183 -6.780 17.991 1.00 96.12 225 ALA A N 1
ATOM 1766 C CA . ALA A 1 225 ? 4.357 -7.680 18.791 1.00 96.12 225 ALA A CA 1
ATOM 1767 C C . ALA A 1 225 ? 2.897 -7.203 18.845 1.00 96.12 225 ALA A C 1
ATOM 1769 O O . ALA A 1 225 ? 1.985 -7.983 18.578 1.00 96.12 225 ALA A O 1
ATOM 1770 N N . ALA A 1 226 ? 2.681 -5.911 19.109 1.00 94.06 226 ALA A N 1
ATOM 1771 C CA . ALA A 1 226 ? 1.347 -5.323 19.144 1.00 94.06 226 ALA A CA 1
ATOM 1772 C C . ALA A 1 226 ? 0.657 -5.338 17.767 1.00 94.06 226 ALA A C 1
ATOM 1774 O O . ALA A 1 226 ? -0.538 -5.611 17.688 1.00 94.06 226 ALA A O 1
ATOM 1775 N N . LEU A 1 227 ? 1.406 -5.106 16.683 1.00 93.88 227 LEU A N 1
ATOM 1776 C CA . LEU A 1 227 ? 0.896 -5.160 15.313 1.00 93.88 227 LEU A CA 1
ATOM 1777 C C . LEU A 1 227 ? 0.426 -6.572 14.942 1.00 93.88 227 LEU A C 1
ATOM 1779 O O . LEU A 1 227 ? -0.667 -6.719 14.406 1.00 93.88 227 LEU A O 1
ATOM 1783 N N . LYS A 1 228 ? 1.212 -7.604 15.281 1.00 94.62 228 LYS A N 1
ATOM 1784 C CA . LYS A 1 228 ? 0.842 -9.017 15.085 1.00 94.62 228 LYS A CA 1
ATOM 1785 C C . LYS A 1 228 ? -0.394 -9.401 15.902 1.00 94.62 228 LYS A C 1
ATOM 1787 O O . LYS A 1 228 ? -1.283 -10.054 15.375 1.00 94.62 228 LYS A O 1
ATOM 1792 N N . ALA A 1 229 ? -0.465 -8.966 17.161 1.00 92.75 229 ALA A N 1
ATOM 1793 C CA . ALA A 1 229 ? -1.611 -9.226 18.035 1.00 92.75 229 ALA A CA 1
ATOM 1794 C C . ALA A 1 229 ? -2.891 -8.494 17.596 1.00 92.75 229 ALA A C 1
ATOM 1796 O O . ALA A 1 229 ? -3.985 -8.905 17.956 1.00 92.75 229 ALA A O 1
ATOM 1797 N N . SER A 1 230 ? -2.748 -7.416 16.820 1.00 87.44 230 SER A N 1
ATOM 1798 C CA . SER A 1 230 ? -3.861 -6.633 16.274 1.00 87.44 230 SER A CA 1
ATOM 1799 C C . SER A 1 230 ? -4.237 -7.055 14.850 1.00 87.44 230 SER A C 1
ATOM 1801 O O . SER A 1 230 ? -4.928 -6.294 14.171 1.00 87.44 230 SER A O 1
ATOM 1803 N N . SER A 1 231 ? -3.747 -8.207 14.369 1.00 76.81 231 SER A N 1
ATOM 1804 C CA . SER A 1 231 ? -4.131 -8.738 13.060 1.00 76.81 231 SER A CA 1
ATOM 1805 C C . SER A 1 231 ? -5.652 -8.897 13.021 1.00 76.81 231 SER A C 1
ATOM 1807 O O . SER A 1 231 ? -6.192 -9.609 13.863 1.00 76.81 231 SER A O 1
ATOM 1809 N N . PRO A 1 232 ? -6.355 -8.226 12.096 1.00 67.62 232 PRO A N 1
ATOM 1810 C CA . PRO A 1 232 ? -7.777 -8.459 11.898 1.00 67.62 232 PRO A CA 1
ATOM 1811 C C . PRO A 1 232 ? -7.978 -9.899 11.419 1.00 67.62 232 PRO A C 1
ATOM 1813 O O . PRO A 1 232 ? -7.350 -10.282 10.428 1.00 67.62 232 PRO A O 1
ATOM 1816 N N . ASP A 1 233 ? -8.806 -10.658 12.136 1.00 55.34 233 ASP A N 1
ATOM 1817 C CA . ASP A 1 233 ? -9.345 -11.943 11.675 1.00 55.34 233 ASP A CA 1
ATOM 1818 C C . ASP A 1 233 ? -10.252 -11.753 10.445 1.00 55.34 233 ASP A C 1
ATOM 1820 O O . ASP A 1 233 ? -10.967 -10.717 10.376 1.00 55.34 233 ASP A O 1
#

Secondary structure (DSSP, 8-state):
--TTHHHHHHHHHHHHHHHHHHHHHH-S-TTTTT-HHHHHHHHS---HHHHHHHHHHHHHTTT----TTSTT-TTTT-SEEEHHHHHS-GGG---SSTT--EEEEESS-HHHHHHHHHHHHHTT----HHHHHHHHHHH--EEEEEGGGGTTTTTTSS---TT-TTSTTTT-TTGGGGGGTTTS--EEETTTTEEP-TTT--HHHHHHHHHHHHHHTT--HHHHHHHHHT---

pLDDT: mean 86.69, std 11.52, range [48.41, 98.12]